Protein AF-A0A7S0BGI6-F1 (afdb_monomer)

Foldseek 3Di:
DDDDLVPDDAQDKDWAFAFGWALAKFFWQDAKFWKDPCVPPVAGGTDIDGGGDIDFGRIGTHDGTTITGHHGGNCRTPVVVVVVVVVVVQPDDAPLLVVLVVCVVVLLVVLLVVLCCQLPVVQVVCVVPVDPDRQDSDDDNHSNVVSVVSVVVSDPVCSNVVLVVVQVVVCVVCVVVVHDDPSGPRSVVVVVVDPDDDDDCAVTVDVNDDDDDDDDDPDPDPDPDDPVVVVVVVVVVVVVVVVVPD

Sequence (246 aa):
EEILVDDVQAGDRLLIKASEILPCDGVLRSESAYVNLSHITGEAIARSVSAGDEVPAGAKPLDTSIVVEVLRTGAESTLSRIVRLVTEARTNRPKLQSFIDLFGKRYSQIVLLVSAAIGLFLPFLHSLFPTAQTIGFFGPGGSLSRSLGVLIASSPCALVLGAPVAYLSALSVCARKGVLVKGGAKTLERTATVDHVVFDKTGTLTTGNLKLKDIQIFSGAEGENSSSELQSWALSTAAALEQHAV

Solvent-accessible surface area (backbone atoms only — not comparable to full-atom values): 14360 Å² total; per-residue (Å²): 134,93,76,59,72,86,74,53,53,64,69,41,74,45,80,42,50,48,67,37,67,37,71,32,16,22,31,31,69,35,73,64,49,43,32,40,37,38,93,78,76,58,44,86,67,60,46,80,44,44,53,70,38,80,44,56,27,64,30,22,30,58,86,50,66,41,39,30,34,28,66,32,36,42,83,72,9,65,51,41,52,50,52,49,55,55,50,66,70,63,73,67,78,38,67,66,61,53,49,49,52,54,48,48,52,55,49,52,53,50,50,51,51,51,26,48,44,40,34,58,46,50,40,52,51,42,71,76,51,82,56,102,67,86,60,38,58,71,60,96,82,6,24,44,52,50,15,51,48,50,51,62,74,63,59,61,62,69,67,68,50,45,58,63,54,51,43,55,52,50,53,52,53,32,51,77,68,74,42,84,78,73,76,55,63,38,43,54,55,52,58,76,69,58,89,76,84,88,76,61,55,69,64,68,77,37,87,68,73,88,68,94,84,79,86,87,80,92,72,92,70,93,61,95,66,58,71,68,58,58,50,52,51,50,49,54,52,49,51,59,49,54,76,65,65,123

Organism: NCBI:txid101924

pLDDT: mean 83.48, std 10.22, range [45.66, 96.5]

Structure (mmCIF, N/CA/C/O backbone):
data_AF-A0A7S0BGI6-F1
#
_entry.id   AF-A0A7S0BGI6-F1
#
loop_
_atom_site.group_PDB
_atom_site.id
_atom_site.type_symbol
_atom_site.label_atom_id
_atom_site.label_alt_id
_atom_site.label_comp_id
_atom_site.label_asym_id
_atom_site.label_entity_id
_atom_site.label_seq_id
_atom_site.pdbx_PDB_ins_code
_atom_site.Cartn_x
_atom_site.Cartn_y
_atom_site.Cartn_z
_atom_site.occupancy
_atom_site.B_iso_or_equiv
_atom_site.auth_seq_id
_atom_site.auth_comp_id
_atom_site.auth_asym_id
_atom_site.auth_atom_id
_atom_site.pdbx_PDB_model_num
ATOM 1 N N . GLU A 1 1 ? -18.431 -29.650 14.006 1.00 87.25 1 GLU A N 1
ATOM 2 C CA . GLU A 1 1 ? -17.245 -30.233 13.355 1.00 87.25 1 GLU A CA 1
ATOM 3 C C . GLU A 1 1 ? -16.308 -29.089 13.007 1.00 87.25 1 GLU A C 1
ATOM 5 O O . GLU A 1 1 ? -16.808 -28.001 12.744 1.00 87.25 1 GLU A O 1
ATOM 10 N N . GLU A 1 2 ? -14.996 -29.286 13.103 1.00 87.62 2 GLU A N 1
ATOM 11 C CA . GLU A 1 2 ? -14.024 -28.289 12.641 1.00 87.62 2 GLU A CA 1
ATOM 12 C C . GLU A 1 2 ? -13.695 -28.597 11.179 1.00 87.62 2 GLU A C 1
ATOM 14 O O . GLU A 1 2 ? -13.292 -29.715 10.865 1.00 87.62 2 GLU A O 1
ATOM 19 N N . ILE A 1 3 ? -13.900 -27.622 10.296 1.00 91.56 3 ILE A N 1
ATOM 20 C CA . ILE A 1 3 ? -13.660 -27.738 8.852 1.00 91.56 3 ILE A CA 1
ATOM 21 C C . ILE A 1 3 ? -12.698 -26.643 8.395 1.00 91.56 3 ILE A C 1
ATOM 23 O O . ILE A 1 3 ? -12.552 -25.612 9.059 1.00 91.56 3 ILE A O 1
ATOM 27 N N . LEU A 1 4 ? -12.031 -26.861 7.263 1.00 90.31 4 LEU A N 1
ATOM 28 C CA . LEU A 1 4 ? -11.201 -25.827 6.655 1.00 90.31 4 LEU A CA 1
ATOM 29 C C . LEU A 1 4 ? -12.088 -24.686 6.148 1.00 90.31 4 LEU A C 1
ATOM 31 O O . LEU A 1 4 ? -13.194 -24.906 5.664 1.00 90.31 4 LEU A O 1
ATOM 35 N N . VAL A 1 5 ? -11.578 -23.456 6.231 1.00 86.19 5 VAL A N 1
ATOM 36 C CA . VAL A 1 5 ? -12.312 -22.250 5.806 1.00 86.19 5 VAL A CA 1
ATOM 37 C C . VAL A 1 5 ? -12.711 -22.310 4.327 1.00 86.19 5 VAL A C 1
ATOM 39 O O . VAL A 1 5 ? -13.761 -21.791 3.960 1.00 86.19 5 VAL A O 1
ATOM 42 N N . ASP A 1 6 ? -11.899 -22.964 3.497 1.00 86.06 6 ASP A N 1
ATOM 43 C CA . ASP A 1 6 ? -12.154 -23.109 2.061 1.00 86.06 6 ASP A CA 1
ATOM 44 C C . ASP A 1 6 ? -13.301 -24.087 1.748 1.00 86.06 6 ASP A C 1
ATOM 46 O O . ASP A 1 6 ? -13.895 -23.998 0.675 1.00 86.06 6 ASP A O 1
ATOM 50 N N . ASP A 1 7 ? -13.649 -24.974 2.687 1.00 89.25 7 ASP A N 1
ATOM 51 C CA . ASP A 1 7 ? -14.730 -25.957 2.535 1.00 89.25 7 ASP A CA 1
ATOM 52 C C . ASP A 1 7 ? -16.090 -25.424 3.025 1.00 89.25 7 ASP A C 1
ATOM 54 O O . ASP A 1 7 ? -17.115 -26.088 2.864 1.00 89.25 7 ASP A O 1
ATOM 58 N N . VAL A 1 8 ? -16.117 -24.222 3.612 1.00 89.88 8 VAL A N 1
ATOM 59 C CA . VAL A 1 8 ? -17.333 -23.573 4.119 1.00 89.88 8 VAL A CA 1
ATOM 60 C C . VAL A 1 8 ? -18.234 -23.146 2.960 1.00 89.88 8 VAL A C 1
ATOM 62 O O . VAL A 1 8 ? -17.802 -22.434 2.049 1.00 89.88 8 VAL A O 1
ATOM 65 N N . GLN A 1 9 ? -19.518 -23.499 3.031 1.00 90.56 9 GLN A N 1
ATOM 66 C CA . GLN A 1 9 ? -20.515 -23.159 2.019 1.00 90.56 9 GLN A CA 1
ATOM 67 C C . GLN A 1 9 ? -21.517 -22.111 2.515 1.00 90.56 9 GLN A C 1
ATOM 69 O O . GLN A 1 9 ? -21.729 -21.904 3.710 1.00 90.56 9 GLN A O 1
ATOM 74 N N . ALA A 1 10 ? -22.152 -21.414 1.570 1.00 90.69 10 ALA A N 1
ATOM 75 C CA . ALA A 1 10 ? -23.250 -20.509 1.891 1.00 90.69 10 ALA A CA 1
ATOM 76 C C . ALA A 1 10 ? -24.433 -21.295 2.481 1.00 90.69 10 ALA A C 1
ATOM 78 O O . ALA A 1 10 ? -24.810 -22.345 1.964 1.00 90.69 10 ALA A O 1
ATOM 79 N N . GLY A 1 11 ? -25.026 -20.769 3.550 1.00 90.44 11 GLY A N 1
ATOM 80 C CA . GLY A 1 11 ? -26.070 -21.433 4.333 1.00 90.44 11 GLY A CA 1
ATOM 81 C C . GLY A 1 11 ? -25.553 -22.237 5.531 1.00 90.44 11 GLY A C 1
ATOM 82 O O . GLY A 1 11 ? -26.352 -22.562 6.414 1.00 90.44 11 GLY A O 1
ATOM 83 N N . ASP A 1 12 ? -24.245 -22.503 5.624 1.00 93.19 12 ASP A N 1
ATOM 84 C CA . ASP A 1 12 ? -23.666 -23.154 6.800 1.00 93.19 12 ASP A CA 1
ATOM 85 C C . ASP A 1 12 ? -23.810 -22.275 8.044 1.00 93.19 12 ASP A C 1
ATOM 87 O O . ASP A 1 12 ? -23.754 -21.044 7.981 1.00 93.19 12 ASP A O 1
ATOM 91 N N . ARG A 1 13 ? -23.975 -22.914 9.205 1.00 93.94 13 ARG A N 1
ATOM 92 C CA . ARG A 1 13 ? -24.029 -22.231 10.501 1.00 93.94 13 ARG A CA 1
ATOM 93 C C . ARG A 1 13 ? -22.726 -22.439 11.246 1.00 93.94 13 ARG A C 1
ATOM 95 O O . ARG A 1 13 ? -22.453 -23.526 11.750 1.00 93.94 13 ARG A O 1
ATOM 102 N N . LEU A 1 14 ? -21.948 -21.373 11.336 1.00 92.88 14 LEU A N 1
ATOM 103 C CA . LEU A 1 14 ? -20.665 -21.362 12.013 1.00 92.88 14 LEU A CA 1
ATOM 104 C C . LEU A 1 14 ? -20.841 -20.891 13.452 1.00 92.88 14 LEU A C 1
ATOM 106 O O . LEU A 1 14 ? -21.439 -19.845 13.704 1.00 92.88 14 LEU A O 1
ATOM 110 N N . LEU A 1 15 ? -20.286 -21.655 14.387 1.00 93.94 15 LEU A N 1
ATOM 111 C CA . LEU A 1 15 ? -20.080 -21.209 15.758 1.00 93.94 15 LEU A CA 1
ATOM 112 C C . LEU A 1 15 ? -18.719 -20.517 15.830 1.00 93.94 15 LEU A C 1
ATOM 114 O O . LEU A 1 15 ? -17.693 -21.172 15.667 1.00 93.94 15 LEU A O 1
ATOM 118 N N . ILE A 1 16 ? -18.717 -19.215 16.094 1.00 93.62 16 ILE A N 1
ATOM 119 C CA . ILE A 1 16 ? -17.500 -18.425 16.292 1.00 93.62 16 ILE A CA 1
ATOM 120 C C . ILE A 1 16 ? -17.355 -18.161 17.780 1.00 93.62 16 ILE A C 1
ATOM 122 O O . ILE A 1 16 ? -18.276 -17.623 18.402 1.00 93.62 16 ILE A O 1
ATOM 126 N N . LYS A 1 17 ? -16.228 -18.552 18.376 1.00 92.56 17 LYS A N 1
ATOM 127 C CA . LYS A 1 17 ? -16.003 -18.322 19.806 1.00 92.56 17 LYS A CA 1
ATOM 128 C C . LYS A 1 17 ? -15.669 -16.853 20.064 1.00 92.56 17 LYS A C 1
ATOM 130 O O . LYS A 1 17 ? -15.292 -16.101 19.164 1.00 92.56 17 LYS A O 1
ATOM 135 N N . ALA A 1 18 ? -15.800 -16.448 21.324 1.00 91.44 18 ALA A N 1
ATOM 136 C CA . ALA A 1 18 ? -15.363 -15.132 21.764 1.00 91.44 18 ALA A CA 1
ATOM 137 C C . ALA A 1 18 ? -13.893 -14.896 21.366 1.00 91.44 18 ALA A C 1
ATOM 139 O O . ALA A 1 18 ? -13.048 -15.781 21.503 1.00 91.44 18 ALA A O 1
ATOM 140 N N . SER A 1 19 ? -13.602 -13.698 20.863 1.00 89.25 19 SER A N 1
ATOM 141 C CA . SER A 1 19 ? -12.307 -13.255 20.331 1.00 89.25 19 SER A CA 1
ATOM 142 C C . SER A 1 19 ? -11.789 -13.960 19.065 1.00 89.25 19 SER A C 1
ATOM 144 O O . SER A 1 19 ? -10.708 -13.606 18.583 1.00 89.25 19 SER A O 1
ATOM 146 N N . GLU A 1 20 ? -12.535 -14.898 18.473 1.00 91.31 20 GLU A N 1
ATOM 147 C CA . GLU A 1 20 ? -12.180 -15.488 17.178 1.00 91.31 20 GLU A CA 1
ATOM 148 C C . GLU A 1 20 ? -12.583 -14.582 16.009 1.00 91.31 20 GLU A C 1
ATOM 150 O O . GLU A 1 20 ? -13.487 -13.754 16.099 1.00 91.31 20 GLU A O 1
ATOM 155 N N . ILE A 1 21 ? -11.874 -14.723 14.889 1.00 90.88 21 ILE A N 1
ATOM 15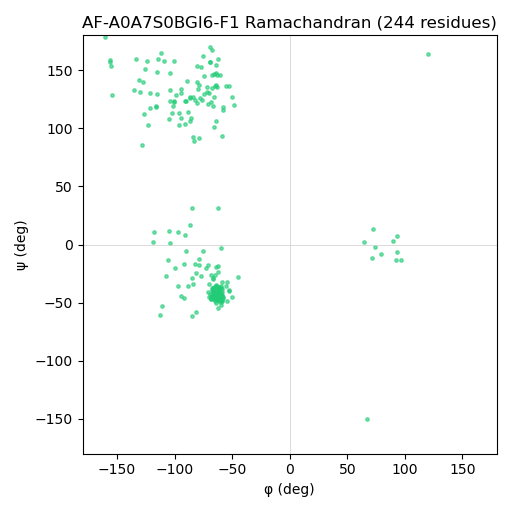6 C CA . ILE A 1 21 ? -12.163 -13.965 13.673 1.00 90.88 21 ILE A CA 1
ATOM 157 C C . ILE A 1 21 ? -13.215 -14.714 12.869 1.00 90.88 21 ILE A C 1
ATOM 159 O O . ILE A 1 21 ? -13.010 -15.872 12.511 1.00 90.88 21 ILE A O 1
ATOM 163 N N . LEU A 1 22 ? -14.295 -14.026 12.513 1.00 91.56 22 LEU A N 1
ATOM 164 C CA . LEU A 1 22 ? -15.276 -14.534 11.566 1.00 91.56 22 LEU A CA 1
ATOM 165 C C . LEU A 1 22 ? -14.637 -14.637 10.159 1.00 91.56 22 LEU A C 1
ATOM 167 O O . LEU A 1 22 ? -14.215 -13.612 9.619 1.00 91.56 22 LEU A O 1
ATOM 171 N N . PRO A 1 23 ? -14.555 -15.826 9.533 1.00 89.38 23 PRO A N 1
ATOM 172 C CA . PRO A 1 23 ? -13.839 -16.000 8.264 1.00 89.38 23 PRO A CA 1
ATOM 173 C C . PRO A 1 23 ? -14.648 -15.605 7.014 1.00 89.38 23 PRO A C 1
ATOM 175 O O . PRO A 1 23 ? -14.074 -15.440 5.940 1.00 89.38 23 PRO A O 1
ATOM 178 N N . CYS A 1 24 ? -15.970 -15.477 7.136 1.00 91.19 24 CYS A N 1
ATOM 179 C CA . CYS A 1 24 ? -16.915 -15.304 6.028 1.00 91.19 24 CYS A CA 1
ATOM 180 C C . CYS A 1 24 ? -17.906 -14.169 6.324 1.00 91.19 24 CYS A C 1
ATOM 182 O O . CYS A 1 24 ? -18.101 -13.816 7.483 1.00 91.19 24 CYS A O 1
ATOM 184 N N . ASP A 1 25 ? -18.551 -13.609 5.300 1.00 91.75 25 ASP A N 1
ATOM 185 C CA . ASP A 1 25 ? -19.662 -12.680 5.540 1.00 91.75 25 ASP A CA 1
ATOM 186 C C . ASP A 1 25 ? -20.911 -13.505 5.877 1.00 91.75 25 ASP A C 1
ATOM 188 O O . ASP A 1 25 ? -21.195 -14.505 5.208 1.00 91.75 25 ASP A O 1
ATOM 192 N N . GLY A 1 26 ? -21.690 -13.089 6.872 1.00 93.38 26 GLY A N 1
ATOM 193 C CA . GLY A 1 26 ? -22.877 -13.838 7.273 1.00 93.38 26 GLY A CA 1
ATOM 194 C C . GLY A 1 26 ? -23.897 -13.040 8.067 1.00 93.38 26 GLY A C 1
ATOM 195 O O . GLY A 1 26 ? -23.700 -11.863 8.349 1.00 93.38 26 GLY A O 1
ATOM 196 N N . VAL A 1 27 ? -25.002 -13.695 8.416 1.00 94.94 27 VAL A N 1
ATOM 197 C CA . VAL A 1 27 ? -26.084 -13.135 9.236 1.00 94.94 27 VAL A CA 1
ATOM 198 C C . VAL A 1 27 ? -26.003 -13.685 10.649 1.00 94.94 27 VAL A C 1
ATOM 200 O O . VAL A 1 27 ? -25.900 -14.899 10.843 1.00 94.94 27 VAL A O 1
ATOM 203 N N . LEU A 1 28 ? -26.105 -12.808 11.646 1.00 94.69 28 LEU A N 1
ATOM 204 C CA . LEU A 1 28 ? -26.166 -13.222 13.042 1.00 94.69 28 LEU A CA 1
ATOM 205 C C . LEU A 1 28 ? -27.459 -14.006 13.316 1.00 94.69 28 LEU A C 1
ATOM 207 O O . LEU A 1 28 ? -28.563 -13.533 13.039 1.00 94.69 28 LEU A O 1
ATOM 211 N N . ARG A 1 29 ? -27.327 -15.208 13.882 1.00 93.56 29 ARG A N 1
ATOM 212 C CA . ARG A 1 29 ? -28.453 -16.031 14.358 1.00 93.56 29 ARG A CA 1
ATOM 213 C C . ARG A 1 29 ? -28.578 -16.063 15.884 1.00 93.56 29 ARG A C 1
ATOM 215 O O . ARG A 1 29 ? -29.619 -16.479 16.380 1.00 93.56 29 ARG A O 1
ATOM 222 N N . SER A 1 30 ? -27.556 -15.615 16.612 1.00 89.75 30 SER A N 1
ATOM 223 C CA . SER A 1 30 ? -27.646 -15.312 18.048 1.00 89.75 30 SER A CA 1
ATOM 224 C C . SER A 1 30 ? -28.506 -14.067 18.304 1.00 89.75 30 SER A C 1
ATOM 226 O O . SER A 1 30 ? -28.629 -13.230 17.415 1.00 89.75 30 SER A O 1
ATOM 228 N N . GLU A 1 31 ? -29.071 -13.923 19.510 1.00 88.12 31 GLU A N 1
ATOM 229 C CA . GLU A 1 31 ? -29.961 -12.797 19.850 1.00 88.12 31 GLU A CA 1
ATOM 230 C C . GLU A 1 31 ? -29.283 -11.429 19.702 1.00 88.12 31 GLU A C 1
ATOM 232 O O . GLU A 1 31 ? -29.795 -10.554 19.002 1.00 88.12 31 GLU A O 1
ATOM 237 N N . SER A 1 32 ? -28.117 -11.256 20.323 1.00 89.44 32 SER A N 1
ATOM 238 C CA . SER A 1 32 ? -27.297 -10.053 20.202 1.00 89.44 32 SER A CA 1
ATOM 239 C C . SER A 1 32 ? -25.831 -10.349 20.511 1.00 89.44 32 SER A C 1
ATOM 241 O O . SER A 1 32 ? -25.500 -11.340 21.170 1.00 89.44 32 SER A O 1
ATOM 243 N N . ALA A 1 33 ? -24.939 -9.508 19.995 1.00 90.44 33 ALA A N 1
ATOM 244 C CA . ALA A 1 33 ? -23.516 -9.562 20.293 1.00 90.44 33 ALA A CA 1
ATOM 245 C C . ALA A 1 33 ? -22.839 -8.207 20.075 1.00 90.44 33 ALA A C 1
ATOM 247 O O . ALA A 1 33 ? -23.307 -7.372 19.299 1.00 90.44 33 ALA A O 1
ATOM 248 N N . TYR A 1 34 ? -21.687 -8.021 20.713 1.00 91.31 34 TYR A N 1
ATOM 249 C CA . TYR A 1 34 ? -20.769 -6.931 20.406 1.00 91.31 34 TYR A CA 1
ATOM 250 C C . TYR A 1 34 ? -19.633 -7.450 19.534 1.00 91.31 34 TYR A C 1
ATOM 252 O O . TYR A 1 34 ? -18.913 -8.379 19.912 1.00 91.31 34 TYR A O 1
ATOM 260 N N . VAL A 1 35 ? -19.473 -6.843 18.358 1.00 91.56 35 VAL A N 1
ATOM 261 C CA . VAL A 1 35 ? -18.424 -7.201 17.403 1.00 91.56 35 VAL A CA 1
ATOM 262 C C . VAL A 1 35 ? -17.440 -6.057 17.219 1.00 91.56 35 VAL A C 1
ATOM 264 O O . VAL A 1 35 ? -17.800 -4.909 16.955 1.00 91.56 35 VAL A O 1
ATOM 267 N N . ASN A 1 36 ? -16.159 -6.374 17.338 1.00 91.00 36 ASN A N 1
ATOM 268 C CA . ASN A 1 36 ? -15.080 -5.451 17.055 1.00 91.00 36 ASN A CA 1
ATOM 269 C C . ASN A 1 36 ? -14.732 -5.494 15.561 1.00 91.00 36 ASN A C 1
ATOM 271 O O . ASN A 1 36 ? -14.452 -6.558 15.003 1.00 91.00 36 ASN A O 1
ATOM 275 N N . LEU A 1 37 ? -14.737 -4.317 14.933 1.00 87.50 37 LEU A N 1
ATOM 276 C CA . LEU A 1 37 ? -14.409 -4.111 13.521 1.00 87.50 37 LEU A CA 1
ATOM 277 C C . LEU A 1 37 ? -13.178 -3.214 13.326 1.00 87.50 37 LEU A C 1
ATOM 279 O O . LEU A 1 37 ? -12.883 -2.828 12.197 1.00 87.50 37 LEU A O 1
ATOM 283 N N . SER A 1 38 ?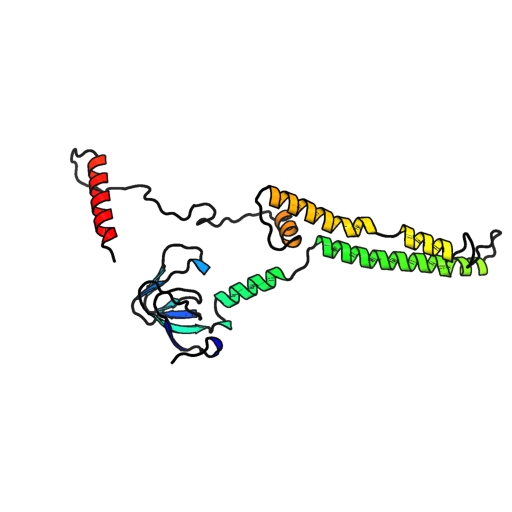 -12.424 -2.912 14.388 1.00 82.88 38 SER A N 1
ATOM 284 C CA . SER A 1 38 ? -11.304 -1.958 14.363 1.00 82.88 38 SER A CA 1
ATOM 285 C C . SER A 1 38 ? -10.253 -2.271 13.294 1.00 82.88 38 SER A C 1
ATOM 287 O O . SER A 1 38 ? -9.687 -1.361 12.696 1.00 82.88 38 SER A O 1
ATOM 289 N N . HIS A 1 39 ? -10.030 -3.551 12.984 1.00 76.44 39 HIS A N 1
ATOM 290 C CA . HIS A 1 39 ? -9.087 -3.979 11.947 1.00 76.44 39 HIS A CA 1
ATOM 291 C C . HIS A 1 39 ? -9.554 -3.686 10.510 1.00 76.44 39 HIS A C 1
ATOM 293 O O . HIS A 1 39 ? -8.731 -3.714 9.596 1.00 76.44 39 HIS A O 1
ATOM 299 N N . ILE A 1 40 ? -10.849 -3.425 10.305 1.00 80.38 40 ILE A N 1
ATOM 300 C CA . ILE A 1 40 ? -11.463 -3.169 8.995 1.00 80.38 40 ILE A CA 1
ATOM 301 C C . ILE A 1 40 ? -11.895 -1.708 8.883 1.00 80.38 40 ILE A C 1
ATOM 303 O O . ILE A 1 40 ? -11.542 -1.039 7.916 1.00 80.38 40 ILE A O 1
ATOM 307 N N . THR A 1 41 ? -12.667 -1.216 9.855 1.00 79.56 41 THR A N 1
ATOM 308 C CA . THR A 1 41 ? -13.264 0.127 9.828 1.00 79.56 41 THR A CA 1
ATOM 309 C C . THR A 1 41 ? -12.394 1.179 10.504 1.00 79.56 41 THR A C 1
ATOM 311 O O . THR A 1 41 ? -12.621 2.365 10.300 1.00 79.56 41 THR A O 1
ATOM 314 N N . GLY A 1 42 ? -11.418 0.774 11.324 1.00 78.31 42 GLY A N 1
ATOM 315 C CA . GLY A 1 42 ? -10.642 1.695 12.160 1.00 78.31 42 GLY A CA 1
ATOM 316 C C . GLY A 1 42 ? -11.409 2.237 13.373 1.00 78.31 42 GLY A C 1
ATOM 317 O O . GLY A 1 42 ? -10.838 2.964 14.184 1.00 78.31 42 GLY A O 1
ATOM 318 N N . GLU A 1 43 ? -12.685 1.881 13.543 1.00 77.31 43 GLU A N 1
ATOM 319 C CA . GLU A 1 43 ? -13.479 2.310 14.693 1.00 77.31 43 GLU A CA 1
ATOM 320 C C . GLU A 1 43 ? -13.127 1.478 15.933 1.00 77.31 43 GLU A C 1
ATOM 322 O O . GLU A 1 43 ? -13.143 0.248 15.906 1.00 77.31 43 GLU A O 1
ATOM 327 N N . ALA A 1 44 ? -12.783 2.160 17.029 1.00 73.38 44 ALA A N 1
ATOM 328 C CA . ALA A 1 44 ? -12.358 1.512 18.271 1.00 73.38 44 ALA A CA 1
ATOM 329 C C . ALA A 1 44 ? -13.528 0.932 19.087 1.00 73.38 44 ALA A C 1
ATOM 331 O O . ALA A 1 44 ? -13.332 -0.014 19.847 1.00 73.38 44 ALA A O 1
ATOM 332 N N . ILE A 1 45 ? -14.728 1.501 18.942 1.00 81.94 45 ILE A N 1
ATOM 333 C CA . ILE A 1 45 ? -15.923 1.073 19.676 1.00 81.94 45 ILE A CA 1
ATOM 334 C C . ILE A 1 45 ? -16.494 -0.178 19.007 1.00 81.94 45 ILE A C 1
ATOM 336 O O . ILE A 1 45 ? -16.634 -0.231 17.785 1.00 81.94 45 ILE A O 1
ATOM 340 N N . ALA A 1 46 ? -16.836 -1.181 19.814 1.00 85.25 46 ALA A N 1
ATOM 341 C CA . ALA A 1 46 ? -17.515 -2.369 19.327 1.00 85.25 46 ALA A CA 1
ATOM 342 C C . ALA A 1 46 ? -18.910 -2.015 18.808 1.00 85.25 46 ALA A C 1
ATOM 344 O O . ALA A 1 46 ? -19.664 -1.276 19.441 1.00 85.25 46 ALA A O 1
ATOM 345 N N . ARG A 1 47 ? -19.271 -2.570 17.658 1.00 88.62 47 ARG A N 1
ATOM 346 C CA . ARG A 1 47 ? -20.606 -2.409 17.099 1.00 88.62 47 ARG A CA 1
ATOM 347 C C . ARG A 1 47 ? -21.530 -3.441 17.741 1.00 88.62 47 ARG A C 1
ATOM 349 O O . ARG A 1 47 ? -21.230 -4.632 17.716 1.00 88.62 47 ARG A O 1
ATOM 356 N N . SER A 1 48 ? -22.655 -2.983 18.283 1.00 90.56 48 SER A N 1
ATOM 357 C CA . SER A 1 48 ? -23.750 -3.872 18.676 1.00 90.56 48 SER A CA 1
ATOM 358 C C . SER A 1 48 ? -24.438 -4.414 17.420 1.00 90.56 48 SER A C 1
ATOM 360 O O . SER A 1 48 ? -24.726 -3.652 16.492 1.00 90.56 48 SER A O 1
ATOM 362 N N . VAL A 1 49 ? -24.646 -5.725 17.371 1.00 90.81 49 VAL A N 1
ATOM 363 C CA . VAL A 1 49 ? -25.360 -6.432 16.303 1.00 90.81 49 VAL A CA 1
ATOM 364 C C . VAL A 1 49 ? -26.447 -7.303 16.915 1.00 90.81 49 VAL A C 1
ATOM 366 O O . VAL A 1 49 ? -26.242 -7.919 17.960 1.00 90.81 49 VAL A O 1
ATOM 369 N N . SER A 1 50 ? -27.606 -7.338 16.268 1.00 92.38 50 SER A N 1
ATOM 370 C CA . SER A 1 50 ? -28.765 -8.130 16.687 1.00 92.38 50 SER A CA 1
ATOM 371 C C . SER A 1 50 ? -29.044 -9.266 15.705 1.00 92.38 50 SER A C 1
ATOM 373 O O . SER A 1 50 ? -28.520 -9.288 14.588 1.00 92.38 50 SER A O 1
ATOM 375 N N . ALA A 1 51 ? -29.860 -10.234 16.120 1.00 92.31 51 ALA A N 1
ATOM 376 C CA . ALA A 1 51 ? -30.302 -11.324 15.256 1.00 92.31 51 ALA A CA 1
ATOM 377 C C . ALA A 1 51 ? -30.856 -10.784 13.925 1.00 92.31 51 ALA A C 1
ATOM 379 O O . ALA A 1 51 ? -31.758 -9.949 13.908 1.00 92.31 51 ALA A O 1
ATOM 380 N N . GLY A 1 52 ? -30.339 -11.289 12.804 1.00 90.69 52 GLY A N 1
ATOM 381 C CA . GLY A 1 52 ? -30.710 -10.834 11.462 1.00 90.69 52 GLY A CA 1
ATOM 382 C C . GLY A 1 52 ? -29.767 -9.797 10.846 1.00 90.69 52 GLY A C 1
ATOM 383 O O . GLY A 1 52 ? -29.826 -9.607 9.632 1.00 90.69 52 GLY A O 1
ATOM 384 N N . ASP A 1 53 ? -28.863 -9.193 11.619 1.00 92.25 53 ASP A N 1
ATOM 385 C CA . ASP A 1 53 ? -27.881 -8.251 11.081 1.00 92.25 53 ASP A CA 1
ATOM 386 C C . ASP A 1 53 ? -26.762 -8.958 10.306 1.00 92.25 53 ASP A C 1
ATOM 388 O O . ASP A 1 53 ? -26.288 -10.035 10.685 1.00 92.25 53 ASP A O 1
ATOM 392 N N . GLU A 1 54 ? -26.283 -8.304 9.243 1.00 92.19 54 GLU A N 1
ATOM 393 C CA . GLU A 1 54 ? -25.080 -8.728 8.527 1.00 92.19 54 GLU A CA 1
ATOM 394 C C . GLU A 1 54 ? -23.812 -8.398 9.328 1.00 92.19 54 GLU A C 1
ATOM 396 O O . GLU A 1 54 ? -23.576 -7.254 9.751 1.00 92.19 54 GLU A O 1
ATOM 401 N N . VAL A 1 55 ? -22.964 -9.414 9.469 1.00 92.06 55 VAL A N 1
ATOM 402 C CA . VAL A 1 55 ? -21.646 -9.356 10.090 1.00 92.06 55 VAL A CA 1
ATOM 403 C C . VAL A 1 55 ? -20.596 -9.669 9.015 1.00 92.06 55 VAL A C 1
ATOM 405 O O . VAL A 1 55 ? -20.624 -10.752 8.424 1.00 92.06 55 VAL A O 1
ATOM 408 N N . PRO A 1 56 ? -19.678 -8.733 8.719 1.00 90.69 56 PRO A N 1
ATOM 409 C CA . PRO A 1 56 ? -18.671 -8.932 7.684 1.00 90.69 56 PRO A CA 1
ATOM 410 C C . PRO A 1 56 ? -17.534 -9.846 8.157 1.00 90.69 56 PRO A C 1
ATOM 412 O O . PRO A 1 56 ? -17.179 -9.865 9.340 1.00 90.69 56 PRO A O 1
ATOM 415 N N . ALA A 1 57 ? -16.895 -10.533 7.211 1.00 89.69 57 ALA A N 1
ATOM 416 C CA . ALA A 1 57 ? -15.672 -11.287 7.444 1.00 89.69 57 ALA A CA 1
ATOM 417 C C . ALA A 1 57 ? -14.586 -10.387 8.048 1.00 89.69 57 ALA A C 1
ATOM 419 O O . ALA A 1 57 ? -14.365 -9.260 7.602 1.00 89.69 57 ALA A O 1
ATOM 420 N N . GLY A 1 58 ? -13.885 -10.905 9.053 1.00 88.06 58 GLY A N 1
ATOM 421 C CA . GLY A 1 58 ? -12.889 -10.189 9.844 1.00 88.06 58 GLY A CA 1
ATOM 422 C C . GLY A 1 58 ? -13.438 -9.555 11.131 1.00 88.06 58 GLY A C 1
ATOM 423 O O . GLY A 1 58 ? -12.645 -9.075 11.943 1.00 88.06 58 GLY A O 1
ATOM 424 N N . ALA A 1 59 ? -14.759 -9.580 11.352 1.00 90.69 59 ALA A N 1
ATOM 425 C CA . ALA A 1 59 ? -15.361 -9.213 12.632 1.00 90.69 59 ALA A CA 1
ATOM 426 C C . ALA A 1 59 ? -14.922 -10.160 13.758 1.00 90.69 59 ALA A C 1
ATOM 428 O O . ALA A 1 59 ? -14.747 -11.360 13.536 1.00 90.69 59 ALA A O 1
ATOM 429 N N . LYS A 1 60 ? -14.777 -9.619 14.972 1.00 92.44 60 LYS A N 1
ATOM 430 C CA . LYS A 1 60 ? -14.444 -10.391 16.178 1.00 92.44 60 LYS A CA 1
ATOM 431 C C . LYS A 1 60 ? -15.523 -10.218 17.246 1.00 92.44 60 LYS A C 1
ATOM 433 O O . LYS A 1 60 ? -15.686 -9.090 17.711 1.00 92.44 60 LYS A O 1
ATOM 438 N N . PRO A 1 61 ? -16.239 -11.273 17.662 1.00 91.81 61 PRO A N 1
ATOM 439 C CA . PRO A 1 61 ? -17.111 -11.208 18.831 1.00 91.81 61 PRO A CA 1
ATOM 440 C C . PRO A 1 61 ? -16.253 -10.955 20.070 1.00 91.81 61 PRO A C 1
ATOM 442 O O . PRO A 1 61 ? -15.182 -11.547 20.190 1.00 91.81 61 PRO A O 1
ATOM 445 N N . LEU A 1 62 ? -16.681 -10.082 20.977 1.00 87.81 62 LEU A N 1
ATOM 446 C CA . LEU A 1 62 ? -15.894 -9.778 22.174 1.00 87.81 62 LEU A CA 1
ATOM 447 C C . LEU A 1 62 ? -16.151 -10.784 23.296 1.00 87.81 62 LEU A C 1
ATOM 449 O O . LEU A 1 62 ? -15.237 -11.511 23.682 1.00 87.81 62 LEU A O 1
ATOM 453 N N . ASP A 1 63 ? -17.397 -10.862 23.756 1.00 82.12 63 ASP A N 1
ATOM 454 C CA . ASP A 1 63 ? -17.700 -11.467 25.059 1.00 82.12 63 ASP A CA 1
ATOM 455 C C . ASP A 1 63 ? -18.376 -12.837 24.952 1.00 82.12 63 ASP A C 1
ATOM 457 O O . ASP A 1 63 ? -18.232 -13.687 25.830 1.00 82.12 63 ASP A O 1
ATOM 461 N N . THR A 1 64 ? -19.102 -13.082 23.858 1.00 86.00 64 THR A N 1
ATOM 462 C CA . THR A 1 64 ? -19.916 -14.286 23.669 1.00 86.00 64 THR A CA 1
ATOM 463 C C . THR A 1 64 ? -19.571 -15.004 22.374 1.00 86.00 64 THR A C 1
ATOM 465 O O . THR A 1 64 ? -19.145 -14.407 21.384 1.00 86.00 64 THR A O 1
ATOM 468 N N . SER A 1 65 ? -19.758 -16.324 22.377 1.00 91.38 65 SER A N 1
ATOM 469 C CA . SER A 1 65 ? -19.755 -17.090 21.137 1.00 91.38 65 SER A CA 1
ATOM 470 C C . SER A 1 65 ? -21.022 -16.791 20.348 1.00 91.38 65 SER A C 1
ATOM 472 O O . SER A 1 65 ? -22.121 -16.820 20.908 1.00 91.38 65 SER A O 1
ATOM 474 N N . ILE A 1 66 ? -20.879 -16.572 19.049 1.00 93.69 66 ILE A N 1
ATOM 475 C CA . ILE A 1 66 ? -21.997 -16.261 18.166 1.00 93.69 66 ILE A CA 1
ATOM 476 C C . ILE A 1 66 ? -22.203 -17.364 17.141 1.00 93.69 66 ILE A C 1
ATOM 478 O O . ILE A 1 66 ? -21.250 -18.004 16.696 1.00 93.69 66 ILE A O 1
ATOM 482 N N . VAL A 1 67 ? -23.457 -17.564 16.746 1.00 94.69 67 VAL A N 1
ATOM 483 C CA . VAL A 1 67 ? -23.802 -18.400 15.600 1.00 94.69 67 VAL A CA 1
ATOM 484 C C . VAL A 1 67 ? -24.082 -17.488 14.418 1.00 94.69 67 VAL A C 1
ATOM 486 O O . VAL A 1 67 ? -24.938 -16.603 14.497 1.00 94.69 67 VAL A O 1
ATOM 489 N N . VAL A 1 68 ? -23.360 -17.707 13.325 1.00 94.25 68 VAL A N 1
ATOM 490 C CA . VAL A 1 68 ? -23.479 -16.931 12.090 1.00 94.25 68 VAL A CA 1
ATOM 491 C C . VAL A 1 68 ? -23.833 -17.867 10.945 1.00 94.25 68 VAL A C 1
ATOM 493 O O . VAL A 1 68 ? -23.201 -18.904 10.767 1.00 94.25 68 VAL A O 1
ATOM 496 N N . GLU A 1 69 ? -24.851 -17.505 10.173 1.00 95.12 69 GLU A N 1
ATOM 497 C CA . GLU A 1 69 ? -25.207 -18.194 8.933 1.00 95.12 69 GLU A CA 1
ATOM 498 C C . GLU A 1 69 ? -24.461 -17.558 7.761 1.00 95.12 69 GLU A C 1
ATOM 500 O O . GLU A 1 69 ? -24.552 -16.349 7.549 1.00 95.12 69 GLU A O 1
ATOM 505 N N . VAL A 1 70 ? -23.700 -18.356 7.017 1.00 93.81 70 VAL A N 1
ATOM 506 C CA . VAL A 1 70 ? -22.820 -17.868 5.952 1.00 93.81 70 VAL A CA 1
ATOM 507 C C . VAL A 1 70 ? -23.647 -17.332 4.783 1.00 93.81 70 VAL A C 1
ATOM 509 O O . VAL A 1 70 ? -24.424 -18.064 4.176 1.00 93.81 70 VAL A O 1
ATOM 512 N N . LEU A 1 71 ? -23.437 -16.063 4.430 1.00 89.94 71 LEU A N 1
ATOM 513 C CA . LEU A 1 71 ? -23.985 -15.444 3.220 1.00 89.94 71 LEU A CA 1
ATOM 514 C C . LEU A 1 71 ? -23.011 -15.553 2.048 1.00 89.94 71 LEU A C 1
ATOM 516 O O . LEU A 1 71 ? -23.420 -15.864 0.933 1.00 89.94 71 LEU A O 1
ATOM 520 N N . ARG A 1 72 ? -21.730 -15.251 2.292 1.00 87.00 72 ARG A N 1
ATOM 521 C CA . ARG A 1 72 ? -20.664 -15.274 1.280 1.00 87.00 72 ARG A CA 1
ATOM 522 C C . ARG A 1 72 ? -19.440 -15.960 1.858 1.00 87.00 72 ARG A C 1
ATOM 524 O O . ARG A 1 72 ? -19.019 -15.637 2.969 1.00 87.00 72 ARG A O 1
ATOM 531 N N . THR A 1 73 ? -18.862 -16.872 1.089 1.00 88.69 73 THR A N 1
ATOM 532 C CA . THR A 1 73 ? -17.667 -17.626 1.483 1.00 88.69 73 THR A CA 1
ATOM 533 C C . THR A 1 73 ? -16.440 -16.714 1.580 1.00 88.69 73 THR A C 1
ATOM 535 O O . THR A 1 73 ? -16.446 -15.576 1.099 1.00 88.69 73 THR A O 1
ATOM 538 N N . GLY A 1 74 ? -15.354 -17.210 2.180 1.00 78.19 74 GLY A N 1
ATOM 539 C CA . GLY A 1 74 ? -14.127 -16.434 2.385 1.00 78.19 74 GLY A CA 1
ATOM 540 C C . GLY A 1 74 ? -13.590 -15.794 1.098 1.00 78.19 74 GLY A C 1
ATOM 541 O O . GLY A 1 74 ? -13.200 -14.625 1.114 1.00 78.19 74 GLY A O 1
ATOM 542 N N . ALA A 1 75 ? -13.657 -16.497 -0.038 1.00 77.44 75 ALA A N 1
ATOM 543 C CA . ALA A 1 75 ? -13.183 -16.011 -1.339 1.00 77.44 75 ALA A CA 1
ATOM 544 C C . ALA A 1 75 ? -13.994 -14.825 -1.901 1.00 77.44 75 ALA A C 1
ATOM 546 O O . ALA A 1 75 ? -13.443 -13.974 -2.602 1.00 77.44 75 ALA A O 1
ATOM 547 N N . GLU A 1 76 ? -15.283 -14.736 -1.568 1.00 79.69 76 GLU A N 1
ATOM 548 C CA . GLU A 1 76 ? -16.193 -13.671 -2.018 1.00 79.69 76 GLU A CA 1
ATOM 549 C C . GLU A 1 76 ? -16.482 -12.624 -0.935 1.00 79.69 76 GLU A C 1
ATOM 551 O O . GLU A 1 76 ? -17.240 -11.677 -1.157 1.00 79.69 76 GLU A O 1
ATOM 556 N N . SER A 1 77 ? -15.863 -12.784 0.233 1.00 82.12 77 SER A N 1
ATOM 557 C CA . SER A 1 77 ? -16.066 -11.917 1.384 1.00 82.12 77 SER A CA 1
ATOM 558 C C . SER A 1 77 ? -15.649 -10.470 1.126 1.00 82.12 77 SER A C 1
ATOM 560 O O . SER A 1 77 ? -14.813 -10.147 0.267 1.00 82.12 77 SER A O 1
ATOM 562 N N . THR A 1 78 ? -16.187 -9.578 1.954 1.00 79.69 78 THR A N 1
ATOM 563 C CA . THR A 1 78 ? -15.823 -8.160 1.968 1.00 79.69 78 THR A CA 1
ATOM 564 C C . THR A 1 78 ? -14.306 -7.963 2.103 1.00 79.69 78 THR A C 1
ATOM 566 O O . THR A 1 78 ? -13.719 -7.145 1.389 1.00 79.69 78 THR A O 1
ATOM 569 N N . LEU A 1 79 ? -13.642 -8.765 2.942 1.00 81.00 79 LEU A N 1
ATOM 570 C CA . LEU A 1 79 ? -12.194 -8.708 3.144 1.00 81.00 79 LEU A CA 1
ATOM 571 C C . LEU A 1 79 ? -11.420 -9.134 1.886 1.00 81.00 79 LEU A C 1
ATOM 573 O O . LEU A 1 79 ? -10.501 -8.427 1.463 1.00 81.00 79 LEU A O 1
ATOM 577 N N . SER A 1 80 ? -11.821 -10.223 1.228 1.00 80.56 80 SER A N 1
ATOM 578 C CA . SER A 1 80 ? -11.205 -10.675 -0.030 1.00 80.56 80 SER A CA 1
ATOM 579 C C . SER A 1 80 ? -11.343 -9.642 -1.147 1.00 80.56 80 SER A C 1
ATOM 581 O O . SER A 1 80 ? -10.399 -9.402 -1.909 1.00 80.56 80 SER A O 1
ATOM 583 N N . ARG A 1 81 ? -12.479 -8.939 -1.204 1.00 77.12 81 ARG A N 1
ATOM 584 C CA . ARG A 1 81 ? -12.680 -7.826 -2.139 1.00 77.12 81 ARG A CA 1
ATOM 585 C C . ARG A 1 81 ? -11.712 -6.675 -1.874 1.00 77.12 81 ARG A C 1
ATOM 587 O O . ARG A 1 81 ? -11.112 -6.164 -2.819 1.00 77.12 81 ARG A O 1
ATOM 594 N N . ILE A 1 82 ? -11.509 -6.302 -0.607 1.00 79.88 82 ILE A N 1
ATOM 595 C CA . ILE A 1 82 ? -10.525 -5.282 -0.211 1.00 79.88 82 ILE A CA 1
ATOM 596 C C . ILE A 1 82 ? -9.115 -5.712 -0.634 1.00 79.88 82 ILE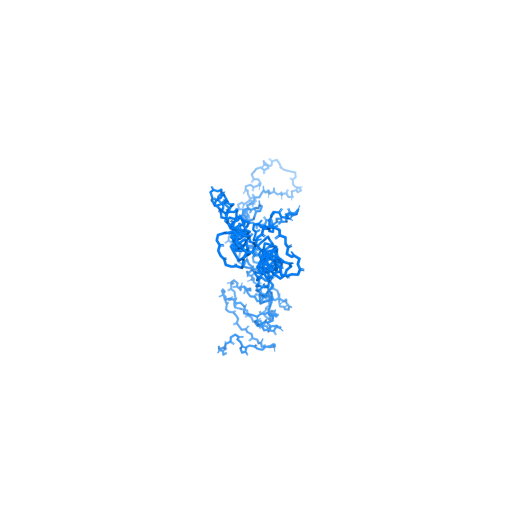 A C 1
ATOM 598 O O . ILE A 1 82 ? -8.402 -4.936 -1.274 1.00 79.88 82 ILE A O 1
ATOM 602 N N . VAL A 1 83 ? -8.720 -6.957 -0.350 1.00 81.06 83 VAL A N 1
ATOM 603 C CA . VAL A 1 83 ? -7.399 -7.492 -0.728 1.00 81.06 83 VAL A CA 1
ATOM 604 C C . VAL A 1 83 ? -7.191 -7.438 -2.240 1.00 81.06 83 VAL A C 1
ATOM 606 O O . VAL A 1 83 ? -6.134 -6.992 -2.700 1.00 81.06 83 VAL A O 1
ATOM 609 N N . ARG A 1 84 ? -8.195 -7.830 -3.030 1.00 76.56 84 ARG A N 1
ATOM 610 C CA . ARG A 1 84 ? -8.129 -7.781 -4.494 1.00 76.56 84 ARG A CA 1
ATOM 611 C C . ARG A 1 84 ? -7.941 -6.355 -5.008 1.00 76.56 84 ARG A C 1
ATOM 613 O O . ARG A 1 84 ? -7.019 -6.115 -5.786 1.00 76.56 84 ARG A O 1
ATOM 620 N N . LEU A 1 85 ? -8.737 -5.405 -4.514 1.00 71.38 85 LEU A N 1
ATOM 621 C CA . LEU A 1 85 ? -8.631 -3.989 -4.882 1.00 71.38 85 LEU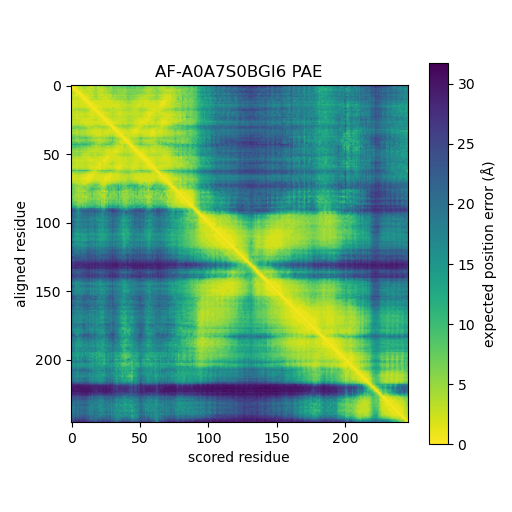 A CA 1
ATOM 622 C C . LEU A 1 85 ? -7.247 -3.409 -4.538 1.00 71.38 85 LEU A C 1
ATOM 624 O O . LEU A 1 85 ? -6.643 -2.696 -5.342 1.00 71.38 85 LEU A O 1
ATOM 628 N N . VAL A 1 86 ? -6.697 -3.755 -3.369 1.00 75.81 86 VAL A N 1
ATOM 629 C CA . VAL A 1 86 ? -5.349 -3.331 -2.951 1.00 75.81 86 VAL A CA 1
ATOM 630 C C . VAL A 1 86 ? -4.264 -3.951 -3.835 1.00 75.81 86 VAL A C 1
ATOM 632 O O . VAL A 1 86 ? -3.285 -3.283 -4.183 1.00 75.81 86 VAL A O 1
ATOM 635 N N . THR A 1 87 ? -4.424 -5.216 -4.217 1.00 70.06 87 THR A N 1
ATOM 636 C CA . THR A 1 87 ? -3.451 -5.944 -5.041 1.00 70.06 87 THR A CA 1
ATOM 637 C C . THR A 1 87 ? -3.426 -5.408 -6.472 1.00 70.06 87 THR A C 1
ATOM 639 O O . THR A 1 87 ? -2.349 -5.102 -6.989 1.00 70.06 87 THR A O 1
ATOM 642 N N . GLU A 1 88 ? -4.596 -5.179 -7.076 1.00 66.19 88 GLU A N 1
ATOM 643 C CA . GLU A 1 88 ? -4.731 -4.540 -8.393 1.00 66.19 88 GLU A CA 1
ATOM 644 C C . GLU A 1 88 ? -4.131 -3.120 -8.401 1.00 66.19 88 GLU A C 1
ATOM 646 O O . GLU A 1 88 ? -3.468 -2.715 -9.357 1.00 66.19 88 GLU A O 1
ATOM 651 N N . ALA A 1 89 ? -4.245 -2.369 -7.301 1.00 57.16 89 ALA A N 1
ATOM 652 C CA . ALA A 1 89 ? -3.638 -1.042 -7.195 1.00 57.16 89 ALA A CA 1
ATOM 653 C C . ALA A 1 89 ? -2.091 -1.066 -7.145 1.00 57.16 89 ALA A C 1
ATOM 655 O O . ALA A 1 89 ? -1.431 -0.090 -7.548 1.00 57.16 89 ALA A O 1
ATOM 656 N N . ARG A 1 90 ? -1.479 -2.159 -6.668 1.00 58.72 90 ARG A N 1
ATOM 657 C CA . ARG A 1 90 ? -0.021 -2.268 -6.479 1.00 58.72 90 ARG A CA 1
ATOM 658 C C . ARG A 1 90 ? 0.759 -2.599 -7.756 1.00 58.72 90 ARG A C 1
ATOM 660 O O . ARG A 1 90 ? 1.908 -2.178 -7.850 1.00 58.72 90 ARG A O 1
ATOM 667 N N . THR A 1 91 ? 0.164 -3.222 -8.770 1.00 57.25 91 THR A N 1
ATOM 668 C CA . THR A 1 91 ? 0.900 -3.852 -9.894 1.00 57.25 91 THR A CA 1
ATOM 669 C C . THR A 1 91 ? 1.423 -2.918 -11.001 1.00 57.25 91 THR A C 1
ATOM 671 O O . THR A 1 91 ? 2.265 -3.333 -11.792 1.00 57.25 91 THR A O 1
ATOM 674 N N . ASN A 1 92 ? 1.016 -1.645 -11.066 1.00 58.50 92 ASN A N 1
ATOM 675 C CA . ASN A 1 92 ? 1.485 -0.745 -12.145 1.00 58.50 92 ASN A CA 1
ATOM 676 C C . ASN A 1 92 ? 2.888 -0.140 -11.917 1.00 58.50 92 ASN A C 1
ATOM 678 O O . ASN A 1 92 ? 3.189 0.302 -10.810 1.00 58.50 92 ASN A O 1
ATOM 682 N N . ARG A 1 93 ? 3.703 -0.051 -12.980 1.00 64.00 93 ARG A N 1
ATOM 683 C CA . ARG A 1 93 ? 5.015 0.637 -13.007 1.00 64.00 93 ARG A CA 1
ATOM 684 C C . ARG A 1 93 ? 4.870 2.175 -12.895 1.00 64.00 93 ARG A C 1
ATOM 686 O O . ARG A 1 93 ? 3.803 2.691 -13.230 1.00 64.00 93 ARG A O 1
ATOM 693 N N . PRO A 1 94 ? 5.907 2.920 -12.447 1.00 70.38 94 PRO A N 1
ATOM 694 C CA . PRO A 1 94 ? 5.912 4.389 -12.465 1.00 70.38 94 PRO A CA 1
ATOM 695 C C . PRO A 1 94 ? 5.774 4.958 -13.890 1.00 70.38 94 PRO A C 1
ATOM 697 O O . PRO A 1 94 ? 6.283 4.377 -14.856 1.00 70.38 94 PRO A O 1
ATOM 700 N N . LYS A 1 95 ? 5.098 6.102 -14.023 1.00 75.06 95 LYS A N 1
ATOM 701 C CA . LYS A 1 95 ? 4.816 6.781 -15.295 1.00 75.06 95 LYS A CA 1
ATOM 702 C C . LYS A 1 95 ? 6.082 7.348 -15.938 1.00 75.06 95 LYS A C 1
ATOM 704 O O . LYS A 1 95 ? 6.263 7.145 -17.135 1.00 75.06 95 LYS A O 1
ATOM 709 N N . LEU A 1 96 ? 6.969 8.007 -15.184 1.00 79.12 96 LEU A N 1
ATOM 710 C CA . LEU A 1 96 ? 8.199 8.596 -15.735 1.00 79.12 96 LEU A CA 1
ATOM 711 C C . LEU A 1 96 ? 9.157 7.512 -16.234 1.00 79.12 96 LEU A C 1
ATOM 713 O O . LEU A 1 96 ? 9.706 7.649 -17.322 1.00 79.12 96 LEU A O 1
ATOM 717 N N . GLN A 1 97 ? 9.299 6.405 -15.497 1.00 78.62 97 GLN A N 1
ATOM 718 C CA . GLN A 1 97 ? 10.093 5.264 -15.963 1.00 78.62 97 GLN A CA 1
ATOM 719 C C . GLN A 1 97 ? 9.530 4.702 -17.275 1.00 78.62 97 GLN A C 1
ATOM 721 O O . GLN A 1 97 ? 10.266 4.511 -18.235 1.00 78.62 97 GLN A O 1
ATOM 726 N N . SER A 1 98 ? 8.208 4.516 -17.347 1.00 81.12 98 SER A N 1
ATOM 727 C CA . SER A 1 98 ? 7.549 4.016 -18.561 1.00 81.12 98 SER A CA 1
ATOM 728 C C . SER A 1 98 ? 7.698 4.982 -19.748 1.00 81.12 98 SER A C 1
ATOM 730 O O . SER A 1 98 ? 7.831 4.547 -20.891 1.00 81.12 98 SER A O 1
ATOM 732 N N . PHE A 1 99 ? 7.705 6.294 -19.490 1.00 83.88 99 PHE A N 1
ATOM 733 C CA . PHE A 1 99 ? 7.967 7.321 -20.499 1.00 83.88 99 PHE A CA 1
ATOM 734 C C . PHE A 1 99 ? 9.410 7.262 -21.018 1.00 83.88 99 PHE A C 1
ATOM 736 O O . PHE A 1 99 ? 9.614 7.283 -22.232 1.00 83.88 99 PHE A O 1
ATOM 743 N N . ILE A 1 100 ? 10.397 7.137 -20.123 1.00 84.88 100 ILE A N 1
ATOM 744 C CA . ILE A 1 100 ? 11.812 6.986 -20.493 1.00 84.88 100 ILE A CA 1
ATOM 745 C C . ILE A 1 100 ? 12.019 5.707 -21.306 1.00 84.88 100 ILE A C 1
ATOM 747 O O . ILE A 1 100 ? 12.705 5.751 -22.323 1.00 84.88 100 ILE A O 1
ATOM 751 N N . ASP A 1 101 ? 11.379 4.599 -20.930 1.00 84.88 101 ASP A N 1
ATOM 752 C CA . ASP A 1 101 ? 11.465 3.334 -21.667 1.00 84.88 101 ASP A CA 1
ATOM 753 C C . ASP A 1 101 ? 10.875 3.468 -23.087 1.00 84.88 101 ASP A C 1
ATOM 755 O O . ASP A 1 101 ? 11.470 3.013 -24.070 1.00 84.88 101 ASP A O 1
ATOM 759 N N . LEU A 1 102 ? 9.720 4.134 -23.229 1.00 84.75 102 LEU A N 1
ATOM 760 C CA . LEU A 1 102 ? 9.079 4.366 -24.528 1.00 84.75 102 LEU A CA 1
ATOM 761 C C . LEU A 1 102 ? 9.918 5.288 -25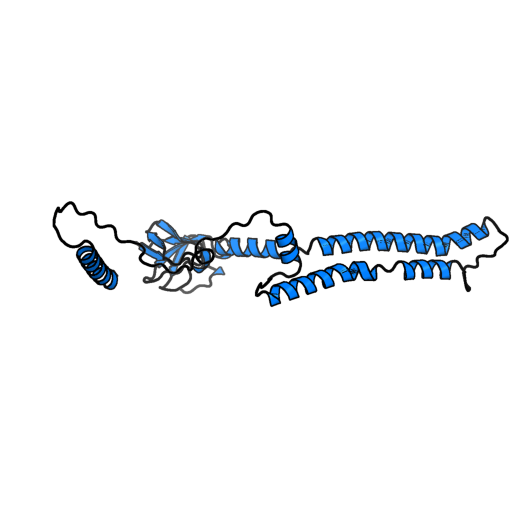.422 1.00 84.75 102 LEU A C 1
ATOM 763 O O . LEU A 1 102 ? 10.101 5.006 -26.612 1.00 84.75 102 LEU A O 1
ATOM 767 N N . PHE A 1 103 ? 10.432 6.380 -24.851 1.00 87.19 103 PHE A N 1
ATOM 768 C CA . PHE A 1 103 ? 11.333 7.292 -25.542 1.00 87.19 103 PHE A CA 1
ATOM 769 C C . PHE A 1 103 ? 12.616 6.568 -25.953 1.00 87.19 103 PHE A C 1
ATOM 771 O O . PHE A 1 103 ? 12.989 6.617 -27.121 1.00 87.19 103 PHE A O 1
ATOM 778 N N . GLY A 1 104 ? 13.236 5.822 -25.037 1.00 87.06 104 GLY A N 1
ATOM 779 C CA . GLY A 1 104 ? 14.454 5.050 -25.267 1.00 87.06 104 GLY A CA 1
ATOM 780 C C . GLY A 1 104 ? 14.292 4.004 -26.368 1.00 87.06 104 GLY A C 1
ATOM 781 O O . GLY A 1 104 ? 15.186 3.844 -27.200 1.00 87.06 104 GLY A O 1
ATOM 782 N N . LYS A 1 105 ? 13.126 3.353 -26.464 1.00 88.06 105 LYS A N 1
ATOM 783 C CA . LYS A 1 105 ? 12.829 2.418 -27.557 1.00 88.06 105 LYS A CA 1
ATOM 784 C C . LYS A 1 105 ? 12.793 3.118 -28.917 1.00 88.06 105 LYS A C 1
ATOM 786 O O . LYS A 1 105 ? 13.461 2.670 -29.842 1.00 88.06 105 LYS A O 1
ATOM 791 N N . ARG A 1 106 ? 12.053 4.224 -29.051 1.00 89.31 106 ARG A N 1
ATOM 792 C CA . ARG A 1 106 ? 11.996 4.972 -30.324 1.00 89.31 106 ARG A CA 1
ATOM 793 C C . ARG A 1 106 ? 13.341 5.607 -30.671 1.00 89.31 106 ARG A C 1
ATOM 795 O O . ARG A 1 106 ? 13.778 5.533 -31.812 1.00 89.31 106 ARG A O 1
ATOM 802 N N . TYR A 1 107 ? 14.007 6.189 -29.681 1.00 90.81 107 TYR A N 1
ATOM 803 C CA . TYR A 1 107 ? 15.317 6.809 -29.825 1.00 90.81 107 TYR A CA 1
ATOM 804 C C . TYR A 1 107 ? 16.370 5.803 -30.298 1.00 90.81 107 TYR A C 1
ATOM 806 O O . TYR A 1 107 ? 17.037 6.050 -31.297 1.00 90.81 107 TYR A O 1
ATOM 814 N N . SER A 1 108 ? 16.466 4.634 -29.655 1.00 90.69 108 SER A N 1
ATOM 815 C CA . SER A 1 108 ? 17.423 3.592 -30.054 1.00 90.69 108 SER A CA 1
ATOM 816 C C . SER A 1 108 ? 17.148 3.053 -31.461 1.00 90.69 108 SER A C 1
ATOM 818 O O . SER A 1 108 ? 18.091 2.853 -32.220 1.00 90.69 108 SER A O 1
ATOM 820 N N . GLN A 1 109 ? 15.878 2.897 -31.854 1.00 92.38 109 GLN A N 1
ATOM 821 C CA . GLN A 1 109 ? 15.505 2.534 -33.226 1.00 92.38 109 GLN A CA 1
ATOM 822 C C . GLN A 1 109 ? 15.956 3.586 -34.249 1.00 92.38 109 GLN A C 1
ATOM 824 O O . GLN A 1 109 ? 16.531 3.227 -35.274 1.00 92.38 109 GLN A O 1
ATOM 829 N N . ILE A 1 110 ? 15.737 4.876 -33.974 1.00 94.12 110 ILE A N 1
ATOM 830 C CA . ILE A 1 110 ? 16.149 5.971 -34.867 1.00 94.12 110 ILE A CA 1
ATOM 831 C C . ILE A 1 110 ? 17.673 6.032 -34.981 1.00 94.12 110 ILE A C 1
ATOM 833 O O . ILE A 1 110 ? 18.195 6.072 -36.091 1.00 94.12 110 ILE A O 1
ATOM 837 N N . VAL A 1 111 ? 18.391 6.000 -33.855 1.00 94.06 111 VAL A N 1
ATOM 838 C CA . VAL A 1 111 ? 19.861 6.026 -33.837 1.00 94.06 111 VAL A CA 1
ATOM 839 C C . VAL A 1 111 ? 20.425 4.838 -34.612 1.00 94.06 111 VAL A C 1
ATOM 841 O O . VAL A 1 111 ? 21.321 5.022 -35.429 1.00 94.06 111 VAL A O 1
ATOM 844 N N . LEU A 1 112 ? 19.866 3.638 -34.426 1.00 93.62 112 LEU A N 1
ATOM 845 C CA . LEU A 1 112 ? 20.297 2.448 -35.156 1.00 93.62 112 LEU A CA 1
ATOM 846 C C . LEU A 1 112 ? 20.082 2.598 -36.668 1.00 93.62 112 LEU A C 1
ATOM 848 O O . LEU A 1 112 ? 20.981 2.274 -37.440 1.00 93.62 112 LEU A O 1
ATOM 852 N N . LEU A 1 113 ? 18.926 3.120 -37.095 1.00 94.44 113 LEU A N 1
ATOM 853 C CA . LEU A 1 113 ? 18.634 3.366 -38.511 1.00 94.44 113 LEU A CA 1
ATOM 854 C C . LEU A 1 113 ? 19.567 4.420 -39.115 1.00 94.44 113 LEU A C 1
ATOM 856 O O . LEU A 1 113 ? 20.087 4.212 -40.208 1.00 94.44 113 LEU A O 1
ATOM 860 N N . VAL A 1 114 ? 19.821 5.521 -38.405 1.00 93.25 114 VAL A N 1
ATOM 861 C CA . VAL A 1 114 ? 20.737 6.581 -38.852 1.00 93.25 114 VAL A CA 1
ATOM 862 C C . VAL A 1 114 ? 22.170 6.059 -38.932 1.00 93.25 114 VAL A C 1
ATOM 864 O O . VAL A 1 114 ? 22.832 6.248 -39.950 1.00 93.25 114 VAL A O 1
ATOM 867 N N . SER A 1 115 ? 22.648 5.346 -37.910 1.00 92.31 115 SER A N 1
ATOM 868 C CA . SER A 1 115 ? 23.969 4.715 -37.930 1.00 92.31 115 SER A CA 1
ATOM 869 C C . SER A 1 115 ? 24.086 3.700 -39.070 1.00 92.31 115 SER A C 1
ATOM 871 O O . SER A 1 115 ? 25.085 3.719 -39.792 1.00 92.31 115 SER A O 1
ATOM 873 N N . ALA A 1 116 ? 23.079 2.854 -39.295 1.00 91.12 116 ALA A N 1
ATOM 874 C CA . ALA A 1 116 ? 23.072 1.904 -40.406 1.00 91.12 116 ALA A CA 1
ATOM 875 C C . ALA A 1 116 ? 23.084 2.614 -41.769 1.00 91.12 116 ALA A C 1
ATOM 877 O O . ALA A 1 116 ? 23.871 2.245 -42.641 1.00 91.12 116 ALA A O 1
ATOM 878 N N . ALA A 1 117 ? 22.288 3.674 -41.937 1.00 90.56 117 ALA A N 1
ATOM 879 C CA . ALA A 1 117 ? 22.290 4.495 -43.143 1.00 90.56 117 ALA A CA 1
ATOM 880 C C . ALA A 1 117 ? 23.663 5.141 -43.377 1.00 90.56 117 ALA A C 1
ATOM 882 O O . ALA A 1 117 ? 24.186 5.096 -44.484 1.00 90.56 117 ALA A O 1
ATOM 883 N N . ILE A 1 118 ? 24.318 5.667 -42.341 1.00 87.75 118 ILE A N 1
ATOM 884 C CA . ILE A 1 118 ? 25.665 6.234 -42.481 1.00 87.75 118 ILE A CA 1
ATOM 885 C C . ILE A 1 118 ? 26.688 5.153 -42.847 1.00 87.75 118 ILE A C 1
ATOM 887 O O . ILE A 1 118 ? 27.552 5.390 -43.684 1.00 87.75 118 ILE A O 1
ATOM 891 N N . GLY A 1 119 ? 26.598 3.964 -42.249 1.00 86.75 119 GLY A N 1
ATOM 892 C CA . GLY A 1 119 ? 27.540 2.872 -42.498 1.00 86.75 119 GLY A CA 1
ATOM 893 C C . GLY A 1 119 ? 27.415 2.270 -43.900 1.00 86.75 119 GLY A C 1
ATOM 894 O O . GLY A 1 119 ? 28.433 2.028 -44.549 1.00 86.75 119 GLY A O 1
ATOM 895 N N . LEU A 1 120 ? 26.179 2.062 -44.366 1.00 85.25 120 LEU A N 1
ATOM 896 C CA . LEU A 1 120 ? 25.858 1.347 -45.607 1.00 85.25 120 LEU A CA 1
ATOM 897 C C . LEU A 1 120 ? 25.620 2.275 -46.804 1.00 85.25 120 LEU A C 1
ATOM 899 O O . LEU A 1 120 ? 25.990 1.937 -47.925 1.00 85.25 120 LEU A O 1
ATOM 903 N N . PHE A 1 121 ? 25.019 3.446 -46.589 1.00 82.19 121 PHE A N 1
ATOM 904 C CA . PHE A 1 121 ? 24.546 4.313 -47.671 1.00 82.19 121 PHE A CA 1
ATOM 905 C C . PHE A 1 121 ? 25.613 5.298 -48.168 1.00 82.19 121 PHE A C 1
ATOM 907 O O . PHE A 1 121 ? 25.703 5.524 -49.369 1.00 82.19 121 PHE A O 1
ATOM 914 N N . LEU A 1 122 ? 26.476 5.838 -47.293 1.00 77.94 122 LEU A N 1
ATOM 915 C CA . LEU A 1 122 ? 27.625 6.668 -47.711 1.00 77.94 122 LEU A CA 1
ATOM 916 C C . LEU A 1 122 ? 28.556 5.985 -48.735 1.00 77.94 122 LEU A C 1
ATOM 918 O O . LEU A 1 122 ? 28.878 6.624 -49.736 1.00 77.94 122 LEU A O 1
ATOM 922 N N . PRO A 1 123 ? 29.006 4.731 -48.529 1.00 74.00 123 PRO A N 1
ATOM 923 C CA . PRO A 1 123 ? 29.893 4.063 -49.480 1.00 74.00 123 PRO A CA 1
ATOM 924 C C . PRO A 1 123 ? 29.161 3.703 -50.780 1.00 74.00 123 PRO A C 1
ATOM 926 O O . PRO A 1 123 ? 29.745 3.811 -51.856 1.00 74.00 123 PRO A O 1
ATOM 929 N N . PHE A 1 124 ? 27.870 3.354 -50.706 1.00 75.50 124 PHE A N 1
ATOM 930 C CA . PHE A 1 124 ? 27.033 3.124 -51.887 1.00 75.50 124 PHE A CA 1
ATOM 931 C C . PHE A 1 124 ? 26.875 4.397 -52.733 1.00 75.50 124 PHE A C 1
ATOM 933 O O . PHE A 1 124 ? 27.090 4.371 -53.942 1.00 75.50 124 PHE A O 1
ATOM 940 N N . LEU A 1 125 ? 26.571 5.536 -52.103 1.00 72.56 125 LEU A N 1
ATOM 941 C CA . LEU A 1 125 ? 26.399 6.814 -52.794 1.00 72.56 125 LEU A CA 1
ATOM 942 C C . LEU A 1 125 ? 27.713 7.314 -53.411 1.00 72.56 125 LEU A C 1
ATOM 944 O O . LEU A 1 125 ? 27.710 7.829 -54.526 1.00 72.56 125 LEU A O 1
ATOM 948 N N . HIS A 1 126 ? 28.837 7.105 -52.720 1.00 69.12 126 HIS A N 1
ATOM 949 C CA . HIS A 1 126 ? 30.167 7.398 -53.253 1.00 69.12 126 HIS A CA 1
ATOM 950 C C . HIS A 1 126 ? 30.509 6.517 -54.468 1.00 69.12 126 HIS A C 1
ATOM 952 O O . HIS A 1 126 ? 31.127 6.995 -55.415 1.00 69.12 126 HIS A O 1
ATOM 958 N N . SER A 1 127 ? 30.070 5.252 -54.484 1.00 67.88 127 SER A N 1
ATOM 959 C CA . SER A 1 127 ? 30.223 4.370 -55.649 1.00 67.88 127 SER A CA 1
ATOM 960 C C . SER A 1 127 ? 29.391 4.816 -56.858 1.00 67.88 127 SER A C 1
ATOM 962 O O . SER A 1 127 ? 29.779 4.519 -57.985 1.00 67.88 127 SER A O 1
ATOM 964 N N . LEU A 1 128 ? 28.255 5.493 -56.646 1.00 69.81 128 LEU A N 1
ATOM 965 C CA . LEU A 1 128 ? 27.412 6.039 -57.719 1.00 69.81 128 LEU A CA 1
ATOM 966 C C . LEU A 1 128 ? 27.892 7.417 -58.208 1.00 69.81 128 LEU A C 1
ATOM 968 O O . LEU A 1 128 ? 27.765 7.721 -59.391 1.00 69.81 128 LEU A O 1
ATOM 972 N N . PHE A 1 129 ? 28.442 8.243 -57.315 1.00 69.12 129 PHE A N 1
ATOM 973 C CA . PHE A 1 129 ? 28.940 9.588 -57.609 1.00 69.12 129 PHE A CA 1
ATOM 974 C C . PHE A 1 129 ? 30.378 9.748 -57.092 1.00 69.12 129 PHE A C 1
ATOM 976 O O . PHE A 1 129 ? 30.580 10.240 -55.973 1.00 69.12 129 PHE A O 1
ATOM 983 N N . PRO A 1 130 ? 31.390 9.351 -57.887 1.00 65.12 130 PRO A N 1
ATOM 984 C CA . PRO A 1 130 ? 32.784 9.492 -57.496 1.00 65.12 130 PRO A CA 1
ATOM 985 C C . PRO A 1 130 ? 33.133 10.978 -57.345 1.00 65.12 130 PRO A C 1
ATOM 987 O O . PRO A 1 130 ? 33.238 11.731 -58.309 1.00 65.12 130 PRO A O 1
ATOM 990 N N . THR A 1 131 ? 33.278 11.409 -56.096 1.00 62.34 131 THR A N 1
ATOM 991 C CA . THR A 1 131 ? 33.748 12.741 -55.696 1.00 62.34 131 THR A CA 1
ATOM 992 C C . THR A 1 131 ? 35.225 12.656 -55.303 1.00 62.34 131 THR A C 1
ATOM 994 O O . THR A 1 131 ? 35.707 11.585 -54.947 1.00 62.34 131 THR A O 1
ATOM 997 N N . ALA A 1 132 ? 35.960 13.775 -55.337 1.00 52.91 132 ALA A N 1
ATOM 998 C CA . ALA A 1 132 ? 37.425 13.834 -55.177 1.00 52.91 132 ALA A CA 1
ATOM 999 C C . ALA A 1 132 ? 37.996 13.298 -53.839 1.00 52.91 132 ALA A C 1
ATOM 1001 O O . ALA A 1 132 ? 39.211 13.269 -53.660 1.00 52.91 132 ALA A O 1
ATOM 1002 N N . GLN A 1 133 ? 37.149 12.881 -52.895 1.00 60.31 133 GLN A N 1
ATOM 1003 C CA . GLN A 1 133 ? 37.547 12.403 -51.575 1.00 60.31 133 GLN A CA 1
ATOM 1004 C C . GLN A 1 133 ? 37.000 10.990 -51.348 1.00 60.31 133 GLN A C 1
ATOM 1006 O O . GLN A 1 133 ? 35.813 10.815 -51.081 1.00 60.31 133 GLN A O 1
ATOM 1011 N N . THR A 1 134 ? 37.859 9.977 -51.467 1.00 59.31 134 THR A N 1
ATOM 1012 C CA . THR A 1 134 ? 37.492 8.558 -51.357 1.00 59.31 134 THR A CA 1
ATOM 1013 C C . THR A 1 134 ? 37.034 8.232 -49.935 1.00 59.31 134 THR A C 1
ATOM 1015 O O . THR A 1 134 ? 37.852 8.074 -49.028 1.00 59.31 134 THR A O 1
ATOM 1018 N N . ILE A 1 135 ? 35.721 8.135 -49.706 1.00 65.06 135 ILE A N 1
ATOM 1019 C CA . ILE A 1 135 ? 35.191 7.660 -48.421 1.00 65.06 135 ILE A CA 1
ATOM 1020 C C . ILE A 1 135 ? 35.188 6.132 -48.473 1.00 65.06 135 ILE A C 1
ATOM 1022 O O . ILE A 1 135 ? 34.240 5.513 -48.951 1.00 65.06 135 ILE A O 1
ATOM 1026 N N . GLY A 1 136 ? 36.274 5.521 -48.002 1.00 69.62 136 GLY A N 1
ATOM 1027 C CA . GLY A 1 136 ? 36.360 4.068 -47.862 1.00 69.62 136 GLY A CA 1
ATOM 1028 C C . GLY A 1 136 ? 35.357 3.517 -46.840 1.00 69.62 136 GLY A C 1
ATOM 1029 O O . GLY A 1 136 ? 34.952 4.210 -45.902 1.00 69.62 136 GLY A O 1
ATOM 1030 N N . PHE A 1 137 ? 34.968 2.249 -47.000 1.00 73.56 137 PHE A N 1
ATOM 1031 C CA . PHE A 1 137 ? 34.161 1.538 -46.000 1.00 73.56 137 PHE A CA 1
ATOM 1032 C C . PHE A 1 137 ? 34.971 1.285 -44.714 1.00 73.56 137 PHE A C 1
ATOM 1034 O O . PHE A 1 137 ? 34.513 1.584 -43.611 1.00 73.56 137 PHE A O 1
ATOM 1041 N N . PHE A 1 138 ? 36.207 0.796 -44.875 1.00 71.25 138 PHE A N 1
ATOM 1042 C CA . PHE A 1 138 ? 37.183 0.563 -43.807 1.00 71.25 138 PHE A CA 1
ATOM 1043 C C . PHE A 1 138 ? 38.275 1.647 -43.803 1.00 71.25 138 PHE A C 1
ATOM 1045 O O . PHE A 1 138 ? 38.664 2.138 -44.860 1.00 71.25 138 PHE A O 1
ATOM 1052 N N . GLY A 1 139 ? 38.794 1.985 -42.617 1.00 71.56 139 GLY A N 1
ATOM 1053 C CA . GLY A 1 139 ? 39.913 2.920 -42.419 1.00 71.56 139 GLY A CA 1
ATOM 1054 C C . GLY A 1 139 ? 39.563 4.146 -41.555 1.00 71.56 139 GLY A C 1
ATOM 1055 O O . GLY A 1 139 ? 38.382 4.423 -41.339 1.00 71.56 139 GLY A O 1
ATOM 1056 N N . PRO A 1 140 ? 40.563 4.892 -41.040 1.00 66.94 140 PRO A N 1
ATOM 1057 C CA . PRO A 1 140 ? 40.334 6.100 -40.245 1.00 66.94 140 PRO A CA 1
ATOM 1058 C C . PRO A 1 140 ? 39.526 7.134 -41.043 1.00 66.94 140 PRO A C 1
ATOM 1060 O O . PRO A 1 140 ? 39.975 7.625 -42.074 1.00 66.94 140 PRO A O 1
ATOM 1063 N N . GLY A 1 141 ? 38.312 7.444 -40.582 1.00 70.94 141 GLY A N 1
ATOM 1064 C CA . GLY A 1 141 ? 37.400 8.373 -41.263 1.00 70.94 141 GLY A CA 1
ATOM 1065 C C . GLY A 1 141 ? 36.454 7.739 -42.292 1.00 70.94 141 GLY A C 1
ATOM 1066 O O . GLY A 1 141 ? 35.678 8.480 -42.905 1.00 70.94 141 GLY A O 1
ATOM 1067 N N . GLY A 1 142 ? 36.473 6.409 -42.445 1.00 82.00 142 GLY A N 1
ATOM 1068 C CA . GLY A 1 142 ? 35.544 5.652 -43.288 1.00 82.00 142 GLY A CA 1
ATOM 1069 C C . GLY A 1 142 ? 34.104 5.619 -42.760 1.00 82.00 142 GLY A C 1
ATOM 1070 O O . GLY A 1 142 ? 33.822 6.031 -41.629 1.00 82.00 142 GLY A O 1
ATOM 1071 N N . SER A 1 143 ? 33.169 5.129 -43.579 1.00 84.06 143 SER A N 1
ATOM 1072 C CA . SER A 1 143 ? 31.731 5.126 -43.251 1.00 84.06 143 SER A CA 1
ATOM 1073 C C . SER A 1 143 ? 31.404 4.314 -41.993 1.00 84.06 143 SER A C 1
ATOM 1075 O O . SER A 1 143 ? 30.589 4.749 -41.176 1.00 84.06 143 SER A O 1
ATOM 1077 N N . LEU A 1 144 ? 32.091 3.186 -41.781 1.00 86.31 144 LEU A N 1
ATOM 1078 C CA . LEU A 1 144 ? 31.925 2.349 -40.592 1.00 86.31 144 LEU A CA 1
ATOM 1079 C C . LEU A 1 144 ? 32.385 3.070 -39.317 1.00 86.31 144 LEU A C 1
ATOM 1081 O O . LEU A 1 144 ? 31.678 3.069 -38.311 1.00 86.31 144 LEU A O 1
ATOM 1085 N N . SER A 1 145 ? 33.536 3.746 -39.368 1.00 86.94 145 SER A N 1
ATOM 1086 C CA . SER A 1 145 ? 34.065 4.527 -38.243 1.00 86.94 145 SER A CA 1
ATOM 1087 C C . SER A 1 145 ? 33.133 5.681 -37.870 1.00 86.94 145 SER A C 1
ATOM 1089 O O . SER A 1 145 ? 32.904 5.935 -36.690 1.00 86.94 145 SER A O 1
ATOM 1091 N N . ARG A 1 146 ? 32.549 6.352 -38.873 1.00 87.38 146 ARG A N 1
ATOM 1092 C CA . ARG A 1 146 ? 31.563 7.427 -38.670 1.00 87.38 146 ARG A CA 1
ATOM 1093 C C . ARG A 1 146 ? 30.260 6.899 -38.069 1.00 87.38 146 ARG A C 1
ATOM 1095 O O . ARG A 1 146 ? 29.753 7.489 -37.121 1.00 87.38 146 ARG A O 1
ATOM 1102 N N . SER A 1 147 ? 29.748 5.780 -38.582 1.00 90.69 147 SER A N 1
ATOM 1103 C CA . SER A 1 147 ? 28.549 5.107 -38.067 1.00 90.69 147 SER A CA 1
ATOM 1104 C C . SER A 1 147 ? 28.694 4.721 -36.593 1.00 90.69 147 SER A C 1
ATOM 1106 O O . SER A 1 147 ? 27.813 5.021 -35.781 1.00 90.69 147 SER A O 1
ATOM 1108 N N . LEU A 1 148 ? 29.838 4.128 -36.235 1.00 90.25 148 LEU A N 1
ATOM 1109 C CA . LEU A 1 148 ? 30.153 3.752 -34.861 1.00 90.25 148 LEU A CA 1
ATOM 1110 C C . LEU A 1 148 ? 30.332 4.985 -33.965 1.00 90.25 148 LEU A C 1
ATOM 1112 O O . LEU A 1 148 ? 29.846 4.993 -32.838 1.00 90.25 148 LEU A O 1
ATOM 1116 N N . GLY A 1 149 ? 30.954 6.049 -34.482 1.00 90.69 149 GLY A N 1
ATOM 1117 C CA . GLY A 1 149 ? 31.057 7.334 -33.790 1.00 90.69 149 GLY A CA 1
ATOM 1118 C C . GLY A 1 149 ? 29.688 7.925 -33.446 1.00 90.69 149 GLY A C 1
ATOM 1119 O O . GLY A 1 149 ? 29.470 8.327 -32.307 1.00 90.69 149 GLY A O 1
ATOM 1120 N N . VAL A 1 150 ? 28.738 7.901 -34.388 1.00 90.94 150 VAL A N 1
ATOM 1121 C CA . VAL A 1 150 ? 27.349 8.327 -34.143 1.00 90.94 150 VAL A CA 1
ATOM 1122 C C . VAL A 1 150 ? 26.670 7.436 -33.107 1.00 90.94 150 VAL A C 1
ATOM 1124 O O . VAL A 1 150 ? 26.014 7.956 -32.209 1.00 90.94 150 VAL A O 1
ATOM 1127 N N . LEU A 1 151 ? 26.859 6.116 -33.179 1.00 91.19 151 LEU A N 1
ATOM 1128 C CA . LEU A 1 151 ? 26.257 5.171 -32.237 1.00 91.19 151 LEU A CA 1
ATOM 1129 C C . LEU A 1 151 ? 26.752 5.407 -30.799 1.00 91.19 151 LEU A C 1
ATOM 1131 O O . LEU A 1 151 ? 25.950 5.448 -29.870 1.00 91.19 151 LEU A O 1
ATOM 1135 N N . ILE A 1 152 ? 28.063 5.614 -30.627 1.00 91.31 152 ILE A N 1
ATOM 1136 C CA . ILE A 1 152 ? 28.696 5.887 -29.327 1.00 91.31 152 ILE A CA 1
ATOM 1137 C C . ILE A 1 152 ? 28.272 7.259 -28.792 1.00 91.31 152 ILE A C 1
ATOM 1139 O O . ILE A 1 152 ? 27.880 7.375 -27.631 1.00 91.31 152 ILE A O 1
ATOM 1143 N N . ALA A 1 153 ? 28.320 8.295 -29.633 1.00 91.00 153 ALA A N 1
ATOM 1144 C CA . ALA A 1 153 ? 27.948 9.654 -29.243 1.00 91.00 153 ALA A CA 1
ATOM 1145 C C . ALA A 1 153 ? 26.456 9.783 -28.887 1.00 91.00 153 ALA A C 1
ATOM 1147 O O . ALA A 1 153 ? 26.086 10.640 -28.089 1.00 91.00 153 ALA A O 1
ATOM 1148 N N . SER A 1 154 ? 25.606 8.916 -29.442 1.00 91.88 154 SER A N 1
ATOM 1149 C CA . SER A 1 154 ? 24.158 8.895 -29.202 1.00 91.88 154 SER A CA 1
ATOM 1150 C C . SER A 1 154 ? 23.754 8.069 -27.975 1.00 91.88 154 SER A C 1
ATOM 1152 O O . SER A 1 154 ? 22.601 7.671 -27.855 1.00 91.88 154 SER A O 1
ATOM 1154 N N . SER A 1 155 ? 24.666 7.742 -27.060 1.00 88.75 155 SER A N 1
ATOM 1155 C CA . SER A 1 155 ? 24.296 6.962 -25.877 1.00 88.75 155 SER A CA 1
ATOM 1156 C C . SER A 1 155 ? 23.455 7.795 -24.889 1.00 88.75 155 SER A C 1
ATOM 1158 O O . SER A 1 155 ? 23.947 8.797 -24.363 1.00 88.75 155 SER A O 1
ATOM 1160 N N . PRO A 1 156 ? 22.210 7.398 -24.548 1.00 86.94 156 PRO A N 1
ATOM 1161 C CA . PRO A 1 156 ? 21.324 8.192 -23.695 1.00 86.94 156 PRO A CA 1
ATOM 1162 C C . PRO A 1 156 ? 21.570 7.968 -22.187 1.00 86.94 156 PRO A C 1
ATOM 1164 O O . PRO A 1 156 ? 20.636 8.062 -21.390 1.00 86.94 156 PRO A O 1
ATOM 1167 N N . CYS A 1 157 ? 22.807 7.669 -21.764 1.00 85.38 157 CYS A N 1
ATOM 1168 C CA . CYS A 1 157 ? 23.141 7.260 -20.387 1.00 85.38 157 CYS A CA 1
ATOM 1169 C C . CYS A 1 157 ? 22.569 8.194 -19.308 1.00 85.38 157 CYS A C 1
ATOM 1171 O O . CYS A 1 157 ? 21.998 7.731 -18.322 1.00 85.38 157 CYS A O 1
ATOM 1173 N N . ALA A 1 158 ? 22.691 9.510 -19.505 1.00 85.88 158 ALA A N 1
ATOM 1174 C CA . ALA A 1 158 ? 22.210 10.505 -18.547 1.00 85.88 158 ALA A CA 1
ATOM 1175 C C . ALA A 1 158 ? 20.678 10.496 -18.404 1.00 85.88 158 ALA A C 1
ATOM 1177 O O . ALA A 1 158 ? 20.159 10.647 -17.300 1.00 85.88 158 ALA A O 1
ATOM 1178 N N . LEU A 1 159 ? 19.954 10.271 -19.505 1.00 84.12 159 LEU A N 1
ATOM 1179 C CA . LEU A 1 159 ? 18.493 10.215 -19.504 1.00 84.12 159 LEU A CA 1
ATOM 1180 C C . LEU A 1 159 ? 17.987 8.999 -18.718 1.00 84.12 159 LEU A C 1
ATOM 1182 O O . LEU A 1 159 ? 17.069 9.124 -17.912 1.00 84.12 159 LEU A O 1
ATOM 1186 N N . VAL A 1 160 ? 18.614 7.836 -18.924 1.00 84.25 160 VAL A N 1
ATOM 1187 C CA . VAL A 1 160 ? 18.234 6.580 -18.257 1.00 84.25 160 VAL A CA 1
ATOM 1188 C C . VAL A 1 160 ? 18.513 6.641 -16.753 1.00 84.25 160 VAL A C 1
ATOM 1190 O O . VAL A 1 160 ? 17.705 6.172 -15.954 1.00 84.25 160 VAL A O 1
ATOM 1193 N N . LEU A 1 161 ? 19.630 7.253 -16.352 1.00 86.06 161 LEU A N 1
ATOM 1194 C CA . LEU A 1 161 ? 20.006 7.377 -14.942 1.00 86.06 161 LEU A CA 1
ATOM 1195 C C . LEU A 1 161 ? 19.258 8.493 -14.198 1.00 86.06 161 LEU A C 1
ATOM 1197 O O . LEU A 1 161 ? 19.201 8.465 -12.969 1.00 86.06 161 LEU A O 1
ATOM 1201 N N . GLY A 1 162 ? 18.65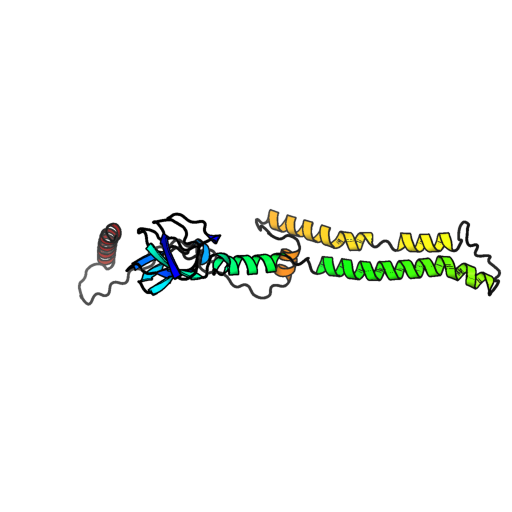1 9.448 -14.907 1.00 87.38 162 GLY A N 1
ATOM 1202 C CA . GLY A 1 162 ? 17.978 10.591 -14.287 1.00 87.38 162 GLY A CA 1
ATOM 1203 C C . GLY A 1 162 ? 16.849 10.192 -13.330 1.00 87.38 162 GLY A C 1
ATOM 1204 O O . GLY A 1 162 ? 16.811 10.656 -12.190 1.00 87.38 162 GLY A O 1
ATOM 1205 N N . ALA A 1 163 ? 15.959 9.291 -13.756 1.00 85.81 163 ALA A N 1
ATOM 1206 C CA . ALA A 1 163 ? 14.819 8.852 -12.947 1.00 85.81 163 ALA A CA 1
ATOM 1207 C C . ALA A 1 163 ? 15.213 8.138 -11.635 1.00 85.81 163 ALA A C 1
ATOM 1209 O O . ALA A 1 163 ? 14.780 8.596 -10.573 1.00 85.81 163 ALA A O 1
ATOM 1210 N N . PRO A 1 164 ? 16.038 7.067 -11.630 1.00 85.31 164 PRO A N 1
ATOM 1211 C CA . PRO A 1 164 ? 16.400 6.385 -10.386 1.00 85.31 164 PRO A CA 1
ATOM 1212 C C . PRO A 1 164 ? 17.153 7.298 -9.411 1.00 85.31 164 PRO A C 1
ATOM 1214 O O . PRO A 1 164 ? 16.887 7.245 -8.210 1.00 85.31 164 PRO A O 1
ATOM 1217 N N . VAL A 1 165 ? 18.027 8.184 -9.904 1.00 90.25 165 VAL A N 1
ATOM 1218 C CA . VAL A 1 165 ? 18.740 9.154 -9.056 1.00 90.25 165 VAL A CA 1
ATOM 1219 C C . VAL A 1 165 ? 17.769 10.142 -8.407 1.00 90.25 165 VAL A C 1
ATOM 1221 O O . VAL A 1 165 ? 17.862 10.391 -7.201 1.00 90.25 165 VAL A O 1
ATOM 1224 N N . ALA A 1 166 ? 16.804 10.666 -9.168 1.00 89.31 166 ALA A N 1
ATOM 1225 C CA . ALA A 1 166 ? 15.789 11.574 -8.644 1.00 89.31 166 ALA A CA 1
ATOM 1226 C C . ALA A 1 166 ? 14.928 10.901 -7.561 1.00 89.31 166 ALA A C 1
ATOM 1228 O O . ALA A 1 166 ? 14.744 11.463 -6.478 1.00 89.31 166 ALA A O 1
ATOM 1229 N N . TYR A 1 167 ? 14.457 9.672 -7.800 1.00 88.44 167 TYR A N 1
ATOM 1230 C CA . TYR A 1 167 ? 13.639 8.950 -6.823 1.00 88.44 167 TYR A CA 1
ATOM 1231 C C . TYR A 1 167 ? 14.406 8.594 -5.553 1.00 88.44 167 TYR A C 1
ATOM 1233 O O . TYR A 1 167 ? 13.884 8.795 -4.459 1.00 88.44 167 TYR A O 1
ATOM 1241 N N . LEU A 1 168 ? 15.638 8.089 -5.667 1.00 88.19 168 LEU A N 1
ATOM 1242 C CA . LEU A 1 168 ? 16.457 7.755 -4.499 1.00 88.19 168 LEU A CA 1
ATOM 1243 C C . LEU A 1 168 ? 16.758 8.997 -3.657 1.00 88.19 168 LEU A C 1
ATOM 1245 O O . LEU A 1 168 ? 16.690 8.944 -2.427 1.00 88.19 168 LEU A O 1
ATOM 1249 N N . SER A 1 169 ? 17.021 10.129 -4.311 1.00 91.25 169 SER A N 1
ATOM 1250 C CA . SER A 1 169 ? 17.232 11.409 -3.632 1.00 91.25 169 SER A CA 1
ATOM 1251 C C . SER A 1 169 ? 15.981 11.851 -2.873 1.00 91.25 169 SER A C 1
ATOM 1253 O O . SER A 1 169 ? 16.064 12.202 -1.695 1.00 91.25 169 SER A O 1
ATOM 1255 N N . ALA A 1 170 ? 14.810 11.774 -3.506 1.00 90.75 170 ALA A N 1
ATOM 1256 C CA . ALA A 1 170 ? 13.548 12.140 -2.874 1.00 90.75 170 ALA A CA 1
ATOM 1257 C C . ALA A 1 170 ? 13.178 11.206 -1.709 1.00 90.75 170 ALA A C 1
ATOM 1259 O O . ALA A 1 170 ? 12.836 11.686 -0.630 1.00 90.75 170 ALA A O 1
ATOM 1260 N N . LEU A 1 171 ? 13.333 9.888 -1.877 1.00 88.12 171 LEU A N 1
ATOM 1261 C CA . LEU A 1 171 ? 13.130 8.907 -0.804 1.00 88.12 171 LEU A CA 1
ATOM 1262 C C . LEU A 1 171 ? 14.057 9.174 0.387 1.00 88.12 171 LEU A C 1
ATOM 1264 O O . LEU A 1 171 ? 13.613 9.130 1.534 1.00 88.12 171 LEU A O 1
ATOM 1268 N N . SER A 1 172 ? 15.318 9.522 0.121 1.00 87.75 172 SER A N 1
ATOM 1269 C CA . SER A 1 172 ? 16.283 9.888 1.163 1.00 87.75 172 SER A CA 1
ATOM 1270 C C . SER A 1 172 ? 15.846 11.136 1.938 1.00 87.75 172 SER A C 1
ATOM 1272 O O . SER A 1 172 ? 15.984 11.187 3.159 1.00 87.75 172 SER A O 1
ATOM 1274 N N . VAL A 1 173 ? 15.294 12.145 1.254 1.00 92.88 173 VAL A N 1
ATOM 1275 C CA . VAL A 1 173 ? 14.744 13.348 1.904 1.00 92.88 173 VAL A CA 1
ATOM 1276 C C . VAL A 1 173 ? 13.510 13.010 2.744 1.00 92.88 173 VAL A C 1
ATOM 1278 O O . VAL A 1 173 ? 13.426 13.469 3.882 1.00 92.88 173 VAL A O 1
ATOM 1281 N N . CYS A 1 174 ? 12.581 12.200 2.229 1.00 88.94 174 CYS A N 1
ATOM 1282 C CA . CYS A 1 174 ? 11.394 11.760 2.967 1.00 88.94 174 CYS A CA 1
ATOM 1283 C C . CYS A 1 174 ? 11.774 11.014 4.251 1.00 88.94 174 CYS A C 1
ATOM 1285 O O . CYS A 1 174 ? 11.296 11.373 5.326 1.00 88.94 174 CYS A O 1
ATOM 1287 N N . ALA A 1 175 ? 12.697 10.052 4.161 1.00 84.56 175 ALA A N 1
ATOM 1288 C CA . ALA A 1 175 ? 13.163 9.281 5.309 1.00 84.56 175 ALA A CA 1
ATOM 1289 C C . ALA A 1 175 ? 13.797 10.175 6.388 1.00 84.56 175 ALA A C 1
ATOM 1291 O O . ALA A 1 175 ? 13.459 10.052 7.563 1.00 84.56 175 ALA A O 1
ATOM 1292 N N . ARG A 1 176 ? 14.639 11.144 5.994 1.00 90.56 176 ARG A N 1
ATOM 1293 C CA . ARG A 1 176 ? 15.221 12.132 6.926 1.00 90.56 176 ARG A CA 1
ATOM 1294 C C . ARG A 1 176 ? 14.178 13.014 7.615 1.00 90.56 176 ARG A C 1
ATOM 1296 O O . ARG A 1 176 ? 14.458 13.551 8.679 1.00 90.56 176 ARG A O 1
ATOM 1303 N N . LYS A 1 177 ? 12.993 13.172 7.022 1.00 94.00 177 LYS A N 1
ATOM 1304 C CA . LYS A 1 177 ? 11.865 13.926 7.588 1.00 94.00 177 LYS A CA 1
ATOM 1305 C C . LYS A 1 177 ? 10.839 13.037 8.304 1.00 94.00 177 LYS A C 1
ATOM 1307 O O . LYS A 1 177 ? 9.753 13.513 8.613 1.00 94.00 177 LYS A O 1
ATOM 1312 N N . GLY A 1 178 ? 11.146 11.759 8.542 1.00 88.06 178 GLY A N 1
ATOM 1313 C CA . GLY A 1 178 ? 10.229 10.822 9.203 1.00 88.06 178 GLY A CA 1
ATOM 1314 C C . GLY A 1 178 ? 9.043 10.380 8.338 1.00 88.06 178 GLY A C 1
ATOM 1315 O O . GLY A 1 178 ? 8.094 9.794 8.849 1.00 88.06 178 GLY A O 1
ATOM 1316 N N . VAL A 1 179 ? 9.080 10.635 7.027 1.00 90.44 179 VAL A N 1
ATOM 1317 C CA . VAL A 1 179 ? 8.027 10.235 6.087 1.00 90.44 179 VAL A CA 1
ATOM 1318 C C . VAL A 1 179 ? 8.402 8.900 5.450 1.00 90.44 179 VAL A C 1
ATOM 1320 O O . VAL A 1 179 ? 9.307 8.819 4.616 1.00 90.44 179 VAL A O 1
ATOM 1323 N N . LEU A 1 180 ? 7.684 7.841 5.821 1.00 85.75 180 LEU A N 1
ATOM 1324 C CA . LEU A 1 180 ? 7.882 6.509 5.258 1.00 85.75 180 LEU A CA 1
ATOM 1325 C C . LEU A 1 180 ? 7.063 6.327 3.975 1.00 85.75 180 LEU A C 1
ATOM 1327 O O . LEU A 1 180 ? 5.850 6.123 4.013 1.00 85.75 180 LEU A O 1
ATOM 1331 N N . VAL A 1 181 ? 7.740 6.329 2.828 1.00 84.06 181 VAL A N 1
ATOM 1332 C CA . VAL A 1 181 ? 7.109 6.093 1.523 1.00 84.06 181 VAL A CA 1
ATOM 1333 C C . VAL A 1 181 ? 7.156 4.603 1.184 1.00 84.06 181 VAL A C 1
ATOM 1335 O O . VAL A 1 181 ? 8.190 4.067 0.786 1.00 84.06 181 VAL A O 1
ATOM 1338 N N . LYS A 1 182 ? 6.018 3.915 1.319 1.00 76.88 182 LYS A N 1
ATOM 1339 C CA . LYS A 1 182 ? 5.857 2.513 0.895 1.00 76.88 182 LYS A CA 1
ATOM 1340 C C . LYS A 1 182 ? 5.403 2.454 -0.571 1.00 76.88 182 LYS A C 1
ATOM 1342 O O . LYS A 1 182 ? 4.576 3.255 -0.994 1.00 76.88 182 LYS A O 1
ATOM 1347 N N . GLY A 1 183 ? 5.922 1.501 -1.350 1.00 73.56 183 GLY A N 1
ATOM 1348 C CA . GLY A 1 183 ? 5.588 1.343 -2.781 1.00 73.56 183 GLY A CA 1
ATOM 1349 C C . GLY A 1 183 ? 6.533 2.052 -3.767 1.00 73.56 183 GLY A C 1
ATOM 1350 O O . GLY A 1 183 ? 6.273 2.057 -4.970 1.00 73.56 183 GLY A O 1
ATOM 1351 N N . GLY A 1 184 ? 7.648 2.608 -3.276 1.00 75.19 184 GLY A N 1
ATOM 1352 C CA . GLY A 1 184 ? 8.753 3.116 -4.097 1.00 75.19 184 GLY A CA 1
ATOM 1353 C C . GLY A 1 184 ? 8.407 4.347 -4.942 1.00 75.19 184 GLY A C 1
ATOM 1354 O O . GLY A 1 184 ? 7.562 5.163 -4.576 1.00 75.19 184 GLY A O 1
ATOM 1355 N N . ALA A 1 185 ? 9.075 4.471 -6.093 1.00 80.25 185 ALA A N 1
ATOM 1356 C CA . ALA A 1 185 ? 8.976 5.613 -7.008 1.00 80.25 185 ALA A CA 1
ATOM 1357 C C . ALA A 1 185 ? 7.542 5.934 -7.469 1.00 80.25 185 ALA A C 1
ATOM 1359 O O . ALA A 1 185 ? 7.173 7.097 -7.603 1.00 80.25 185 ALA A O 1
ATOM 1360 N N . LYS A 1 186 ? 6.706 4.906 -7.660 1.00 82.44 186 LYS A N 1
ATOM 1361 C CA . LYS A 1 186 ? 5.312 5.060 -8.101 1.00 82.44 186 LYS A CA 1
ATOM 1362 C C . LYS A 1 186 ? 4.478 5.853 -7.097 1.00 82.44 186 LYS A C 1
ATOM 1364 O O . LYS A 1 186 ? 3.685 6.701 -7.495 1.00 82.44 186 LYS A O 1
ATOM 1369 N N . THR A 1 187 ? 4.626 5.556 -5.807 1.00 85.00 187 THR A N 1
ATOM 1370 C CA . THR A 1 187 ? 3.898 6.269 -4.751 1.00 85.00 187 THR A CA 1
ATOM 1371 C C . THR A 1 187 ? 4.272 7.742 -4.778 1.00 85.00 187 THR A C 1
ATOM 1373 O O . THR A 1 187 ? 3.389 8.588 -4.772 1.00 85.00 187 THR A O 1
ATOM 1376 N N . LEU A 1 188 ? 5.566 8.039 -4.916 1.00 87.25 188 LEU A N 1
ATOM 1377 C CA . LEU A 1 188 ? 6.067 9.406 -4.959 1.00 87.25 188 LEU A CA 1
ATOM 1378 C C . LEU A 1 188 ? 5.504 10.206 -6.146 1.00 87.25 188 LEU A C 1
ATOM 1380 O O . LEU A 1 188 ? 5.060 11.336 -5.964 1.00 87.25 188 LEU A O 1
ATOM 1384 N N . GLU A 1 189 ? 5.460 9.615 -7.343 1.00 87.38 189 GLU A N 1
ATOM 1385 C CA . GLU A 1 189 ? 4.844 10.254 -8.513 1.00 87.38 189 GLU A CA 1
ATOM 1386 C C . GLU A 1 189 ? 3.354 10.517 -8.335 1.00 87.38 189 GLU A C 1
ATOM 1388 O O . GLU A 1 189 ? 2.870 11.582 -8.704 1.00 87.38 189 GLU A O 1
ATOM 1393 N N . ARG A 1 190 ? 2.613 9.542 -7.791 1.00 86.25 190 ARG A N 1
ATOM 1394 C CA . ARG A 1 190 ? 1.174 9.712 -7.573 1.00 86.25 190 ARG A CA 1
ATOM 1395 C C . ARG A 1 190 ? 0.928 10.826 -6.571 1.00 86.25 190 ARG A C 1
ATOM 1397 O O . ARG A 1 190 ? 0.106 11.684 -6.861 1.00 86.25 190 ARG A O 1
ATOM 1404 N N . THR A 1 191 ? 1.674 10.844 -5.465 1.00 89.25 191 THR A N 1
ATOM 1405 C CA . THR A 1 191 ? 1.606 11.903 -4.452 1.00 89.25 191 THR A CA 1
ATOM 1406 C C . THR A 1 191 ? 1.914 13.280 -5.039 1.00 89.25 191 THR A C 1
ATOM 1408 O O . THR A 1 191 ? 1.234 14.235 -4.692 1.00 89.25 191 THR A O 1
ATOM 1411 N N . ALA A 1 192 ? 2.871 13.393 -5.967 1.00 88.56 192 ALA A N 1
ATOM 1412 C CA . ALA A 1 192 ? 3.172 14.654 -6.653 1.00 88.56 192 ALA A CA 1
ATOM 1413 C C . ALA A 1 192 ? 2.021 15.181 -7.534 1.00 88.56 192 ALA A C 1
ATOM 1415 O O . ALA A 1 192 ? 2.005 16.363 -7.856 1.00 88.56 192 ALA A O 1
ATOM 1416 N N . THR A 1 193 ? 1.070 14.325 -7.917 1.00 88.19 193 THR A N 1
ATOM 1417 C CA . THR A 1 193 ? -0.125 14.688 -8.704 1.00 88.19 193 THR A CA 1
ATOM 1418 C C . THR A 1 193 ? -1.412 14.728 -7.876 1.00 88.19 193 THR A C 1
ATOM 1420 O O . THR A 1 193 ? -2.499 14.709 -8.442 1.00 88.19 193 THR A O 1
ATOM 1423 N N . VAL A 1 194 ? -1.321 14.672 -6.544 1.00 92.25 194 VAL A N 1
ATOM 1424 C CA . VAL A 1 194 ? -2.502 14.734 -5.674 1.00 92.25 194 VAL A CA 1
ATOM 1425 C C . VAL A 1 194 ? -2.945 16.185 -5.508 1.00 92.25 194 VAL A C 1
ATOM 1427 O O . VAL A 1 194 ? -2.199 16.990 -4.961 1.00 92.25 194 VAL A O 1
ATOM 1430 N N . ASP A 1 195 ? -4.188 16.474 -5.889 1.00 96.50 195 ASP A N 1
ATOM 1431 C CA . ASP A 1 195 ? -4.822 17.788 -5.685 1.00 96.50 195 ASP A CA 1
ATOM 1432 C C . ASP A 1 195 ? -5.764 17.820 -4.470 1.00 96.50 195 ASP A C 1
ATOM 1434 O O . ASP A 1 195 ? -6.076 18.878 -3.926 1.00 96.50 195 ASP A O 1
ATOM 1438 N N . HIS A 1 196 ? -6.216 16.648 -4.018 1.00 95.44 196 HIS A N 1
ATOM 1439 C CA . HIS A 1 196 ? -7.176 16.511 -2.928 1.00 95.44 196 HIS A CA 1
ATOM 1440 C C . HIS A 1 196 ? -6.686 15.507 -1.892 1.00 95.44 196 HIS A C 1
ATOM 1442 O O . HIS A 1 196 ? -6.316 14.381 -2.225 1.00 95.44 196 HIS A O 1
ATOM 1448 N N . VAL A 1 197 ? -6.741 15.901 -0.621 1.00 94.00 197 VAL A N 1
ATOM 1449 C CA . VAL A 1 197 ? -6.414 15.030 0.509 1.00 94.00 197 VAL A CA 1
ATOM 1450 C C . VAL A 1 197 ? -7.665 14.848 1.352 1.00 94.00 197 VAL A C 1
ATOM 1452 O O . VAL A 1 197 ? -8.214 15.812 1.880 1.00 94.00 197 VAL A O 1
ATOM 1455 N N . VAL A 1 198 ? -8.116 13.602 1.463 1.00 94.56 198 VAL A N 1
ATOM 1456 C CA . VAL A 1 198 ? -9.206 13.214 2.358 1.00 94.56 198 VAL A CA 1
ATOM 1457 C C . VAL A 1 198 ? -8.570 12.574 3.578 1.00 94.56 198 VAL A C 1
ATOM 1459 O O . VAL A 1 198 ? -7.844 11.587 3.458 1.00 94.56 198 VAL A O 1
ATOM 1462 N N . PHE A 1 199 ? -8.810 13.167 4.739 1.00 92.19 199 PHE A N 1
ATOM 1463 C CA . PHE A 1 199 ? -8.301 12.654 5.999 1.00 92.19 199 PHE A CA 1
ATOM 1464 C C . PHE A 1 199 ? -9.351 11.772 6.650 1.00 92.19 199 PHE A C 1
ATOM 1466 O O . PHE A 1 199 ? -10.515 12.161 6.758 1.00 92.19 199 PHE A O 1
ATOM 1473 N N . ASP A 1 200 ? -8.916 10.612 7.129 1.00 88.38 200 ASP A N 1
ATOM 1474 C CA . ASP A 1 200 ? -9.689 9.906 8.134 1.00 88.38 200 ASP A CA 1
ATOM 1475 C C . ASP A 1 200 ? -9.708 10.734 9.428 1.00 88.38 200 ASP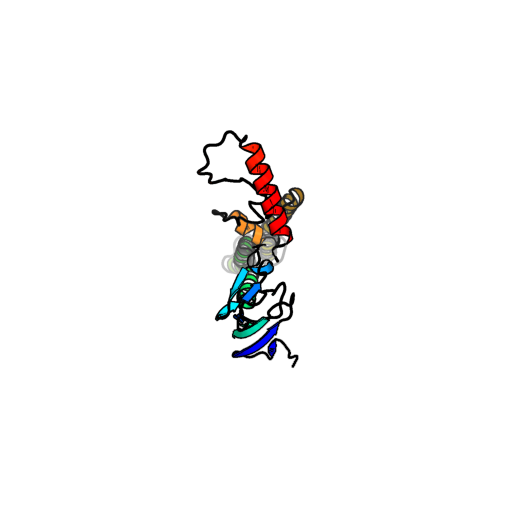 A C 1
ATOM 1477 O O . ASP A 1 200 ? -8.764 11.462 9.747 1.00 88.38 200 ASP A O 1
ATOM 1481 N N . LYS A 1 201 ? -10.806 10.675 10.174 1.00 89.50 201 LYS A N 1
ATOM 1482 C CA . LYS A 1 201 ? -10.944 11.448 11.408 1.00 89.50 201 LYS A CA 1
ATOM 1483 C C . LYS A 1 201 ? -10.236 10.736 12.552 1.00 89.50 201 LYS A C 1
ATOM 1485 O O . LYS A 1 201 ? -9.367 11.318 13.202 1.00 89.50 201 LYS A O 1
ATOM 1490 N N . THR A 1 202 ? -10.632 9.498 12.826 1.00 81.62 202 THR A N 1
ATOM 1491 C CA . THR A 1 202 ? -10.243 8.788 14.047 1.00 81.62 202 THR A CA 1
ATOM 1492 C C . THR A 1 202 ? -8.861 8.166 13.878 1.00 81.62 202 THR A C 1
ATOM 1494 O O . THR A 1 202 ? -8.617 7.446 12.926 1.00 81.62 202 THR A O 1
ATOM 1497 N N . GLY A 1 203 ? -7.917 8.469 14.770 1.00 81.44 203 GLY A N 1
ATOM 1498 C CA . GLY A 1 203 ? -6.544 7.946 14.685 1.00 81.44 203 GLY A CA 1
ATOM 1499 C C . GLY A 1 203 ? -5.630 8.671 13.685 1.00 81.44 203 GLY A C 1
ATOM 1500 O O . GLY A 1 203 ? -4.424 8.433 13.698 1.00 81.44 203 GLY A O 1
ATOM 1501 N N . THR A 1 204 ? -6.171 9.579 12.861 1.00 88.38 204 THR A N 1
ATOM 1502 C CA . THR A 1 204 ? -5.392 10.463 11.971 1.00 88.38 204 THR A CA 1
ATOM 1503 C C . THR A 1 204 ? -5.499 11.927 12.403 1.00 88.38 204 THR A C 1
ATOM 1505 O O . THR A 1 204 ? -4.490 12.532 12.757 1.00 88.38 204 THR A O 1
ATOM 1508 N N . LEU A 1 205 ? -6.707 12.508 12.413 1.00 91.75 205 LEU A N 1
ATOM 1509 C CA . LEU A 1 205 ? -6.928 13.872 12.921 1.00 91.75 205 LEU A CA 1
ATOM 1510 C C . LEU A 1 205 ? -7.131 13.902 14.439 1.00 91.75 205 LEU A C 1
ATOM 1512 O O . LEU A 1 205 ? -6.825 14.899 15.090 1.00 91.75 205 LEU A O 1
ATOM 1516 N N . THR A 1 206 ? -7.663 12.820 15.005 1.00 87.94 206 THR A N 1
ATOM 1517 C CA . THR A 1 206 ? -7.851 12.651 16.448 1.00 87.94 206 THR A CA 1
ATOM 1518 C C . THR A 1 206 ? -6.980 11.518 16.975 1.00 87.94 206 THR A C 1
ATOM 1520 O O . THR A 1 206 ? -6.563 10.632 16.236 1.00 87.94 206 THR A O 1
ATOM 1523 N N . THR A 1 207 ? -6.725 11.511 18.281 1.00 86.06 207 THR A N 1
ATOM 1524 C CA . THR A 1 207 ? -5.894 10.487 18.933 1.00 86.06 207 THR A CA 1
ATOM 1525 C C . THR A 1 207 ? -6.599 9.139 19.106 1.00 86.06 207 THR A C 1
ATOM 1527 O O . THR A 1 207 ? -5.982 8.205 19.604 1.00 86.06 207 THR A O 1
ATOM 1530 N N . GLY A 1 208 ? -7.892 9.034 18.772 1.00 81.56 208 GLY A N 1
ATOM 1531 C CA . GLY A 1 208 ? -8.715 7.842 19.028 1.00 81.56 208 GLY A CA 1
ATOM 1532 C C . GLY A 1 208 ? -9.075 7.613 20.504 1.00 81.56 208 GLY A C 1
ATOM 1533 O O . GLY A 1 208 ? -9.970 6.828 20.796 1.00 81.56 208 GLY A O 1
ATOM 1534 N N . ASN A 1 209 ? -8.445 8.340 21.431 1.00 81.25 209 ASN A N 1
ATOM 1535 C CA . ASN A 1 209 ? -8.721 8.254 22.861 1.00 81.25 209 ASN A CA 1
ATOM 1536 C C . ASN A 1 209 ? -9.889 9.170 23.225 1.00 81.25 209 ASN A C 1
ATOM 1538 O O . ASN A 1 209 ? -9.747 10.398 23.237 1.00 81.25 209 ASN A O 1
ATOM 1542 N N . LEU A 1 210 ? -11.035 8.569 23.537 1.00 82.19 210 LEU A N 1
ATOM 1543 C CA . LEU A 1 210 ? -12.191 9.302 24.035 1.00 82.19 210 LEU A CA 1
ATOM 1544 C C . LEU A 1 210 ? -11.888 9.855 25.428 1.00 82.19 210 LEU A C 1
ATOM 1546 O O . LEU A 1 210 ? -11.338 9.171 26.289 1.00 82.19 210 LEU A O 1
ATOM 1550 N N . LYS A 1 211 ? -12.239 11.121 25.635 1.00 85.06 211 LYS A N 1
ATOM 1551 C CA . LYS A 1 211 ? -12.165 11.791 26.931 1.00 85.06 211 LYS A CA 1
ATOM 1552 C C . LYS A 1 211 ? -13.492 12.480 27.182 1.00 85.06 211 LYS A C 1
ATOM 1554 O O . LYS A 1 211 ? -14.066 13.050 26.251 1.00 85.06 211 LYS A O 1
ATOM 1559 N N . LEU A 1 212 ? -13.948 12.445 28.432 1.00 87.69 212 LEU A N 1
ATOM 1560 C CA . LEU A 1 212 ? -15.098 13.231 28.852 1.00 87.69 212 LEU A CA 1
ATOM 1561 C C . LEU A 1 212 ? -14.801 14.709 28.579 1.00 87.69 212 LEU A C 1
ATOM 1563 O O . LEU A 1 212 ? -13.819 15.249 29.087 1.00 87.69 212 LEU A O 1
ATOM 1567 N N . LYS A 1 213 ? -15.614 15.328 27.721 1.00 89.12 213 LYS A N 1
ATOM 1568 C CA . LYS A 1 213 ? -15.425 16.718 27.296 1.00 89.12 213 LYS A CA 1
ATOM 1569 C C . LYS A 1 213 ? -16.245 17.689 28.137 1.00 89.12 213 LYS A C 1
ATOM 1571 O O . LYS A 1 213 ? -15.738 18.749 28.479 1.00 89.12 213 LYS A O 1
ATOM 1576 N N . ASP A 1 214 ? -17.502 17.348 28.399 1.00 86.88 214 ASP A N 1
ATOM 1577 C CA . ASP A 1 214 ? -18.462 18.236 29.047 1.00 86.88 214 ASP A CA 1
ATOM 1578 C C . ASP A 1 214 ? -19.566 17.423 29.739 1.00 86.88 214 ASP A C 1
ATOM 1580 O O . ASP A 1 214 ? -19.851 16.296 29.325 1.00 86.88 214 ASP A O 1
ATOM 1584 N N . ILE A 1 215 ? -20.172 17.999 30.778 1.00 84.56 215 ILE A N 1
ATOM 1585 C CA . ILE A 1 215 ? -21.300 17.427 31.522 1.00 84.56 215 ILE A CA 1
ATOM 1586 C C . ILE A 1 215 ? -22.421 18.466 31.542 1.00 84.56 215 ILE A C 1
ATOM 1588 O O . ILE A 1 215 ? -22.311 19.500 32.202 1.00 84.56 215 ILE A O 1
ATOM 1592 N N . GLN A 1 216 ? -23.526 18.165 30.860 1.00 83.19 216 GLN A N 1
ATOM 1593 C CA . GLN A 1 216 ? -24.723 19.007 30.865 1.00 83.19 216 GLN A CA 1
ATOM 1594 C C . GLN A 1 216 ? -25.778 18.399 31.784 1.00 83.19 216 GLN A C 1
ATOM 1596 O O . GLN A 1 216 ? -26.307 17.321 31.518 1.00 83.19 216 GLN A O 1
ATOM 1601 N N . ILE A 1 217 ? -26.068 19.098 32.881 1.00 80.44 217 ILE A N 1
ATOM 1602 C CA . ILE A 1 217 ? -27.088 18.700 33.850 1.00 80.44 217 ILE A CA 1
ATOM 1603 C C . ILE A 1 217 ? -28.371 19.455 33.514 1.00 80.44 217 ILE A C 1
ATOM 1605 O O . ILE A 1 217 ? -28.441 20.674 33.667 1.00 80.44 217 ILE A O 1
ATOM 1609 N N . PHE A 1 218 ? -29.398 18.732 33.079 1.00 77.44 218 PHE A N 1
ATOM 1610 C CA . PHE A 1 218 ? -30.732 19.294 32.894 1.00 77.44 218 PHE A CA 1
ATOM 1611 C C . PHE A 1 218 ? -31.460 19.303 34.245 1.00 77.44 218 PHE A C 1
ATOM 1613 O O . PHE A 1 218 ? -32.111 18.332 34.616 1.00 77.44 218 PHE A O 1
ATOM 1620 N N . SER A 1 219 ? -31.304 20.386 35.010 1.00 68.75 219 SER A N 1
ATOM 1621 C CA . SER A 1 219 ? -32.034 20.610 36.264 1.00 68.75 219 SER A CA 1
ATOM 1622 C C . SER A 1 219 ? -33.224 21.544 36.030 1.00 68.75 219 SER A C 1
ATOM 1624 O O . SER A 1 219 ? -33.052 22.635 35.496 1.00 68.75 219 SER A O 1
ATOM 1626 N N . GLY A 1 220 ? -34.418 21.137 36.471 1.00 59.19 220 GLY A N 1
ATOM 1627 C CA . GLY A 1 220 ? -35.547 22.040 36.739 1.00 59.19 220 GLY A CA 1
ATOM 1628 C C . GLY A 1 220 ? -35.586 22.539 38.191 1.00 59.19 220 GLY A C 1
ATOM 1629 O O . GLY A 1 220 ? -36.576 23.130 38.603 1.00 59.19 220 GLY A O 1
ATOM 1630 N N . ALA A 1 221 ? -34.555 22.258 38.991 1.00 51.44 221 ALA A N 1
ATOM 1631 C CA . ALA A 1 221 ? -34.484 22.642 40.393 1.00 51.44 221 ALA A CA 1
ATOM 1632 C C . ALA A 1 221 ? -33.704 23.953 40.545 1.00 51.44 221 ALA A C 1
ATOM 1634 O O . ALA A 1 221 ? -32.473 23.981 40.480 1.00 51.44 221 ALA A O 1
ATOM 1635 N N . GLU A 1 222 ? -34.462 25.028 40.750 1.00 50.34 222 GLU A N 1
ATOM 1636 C CA . GLU A 1 222 ? -34.027 26.280 41.365 1.00 50.34 222 GLU A CA 1
ATOM 1637 C C . GLU A 1 222 ? -33.504 25.975 42.778 1.00 50.34 222 GLU A C 1
ATOM 1639 O O . GLU A 1 222 ? -34.261 25.873 43.739 1.00 50.34 222 GLU A O 1
ATOM 1644 N N . GLY A 1 223 ? -32.201 25.752 42.909 1.00 56.16 223 GLY A N 1
ATOM 1645 C CA . GLY A 1 223 ? -31.562 25.539 44.200 1.00 56.16 223 GLY A CA 1
ATOM 1646 C C . GLY A 1 223 ? -30.100 25.938 44.131 1.00 56.16 223 GLY A C 1
ATOM 1647 O O . GLY A 1 223 ? -29.386 25.494 43.235 1.00 56.16 223 GLY A O 1
ATOM 1648 N N . GLU A 1 224 ? -29.676 26.776 45.078 1.00 54.50 224 GLU A N 1
ATOM 1649 C CA . GLU A 1 224 ? -28.346 27.386 45.260 1.00 54.50 224 GLU A CA 1
ATOM 1650 C C . GLU A 1 224 ? -27.197 26.385 45.516 1.00 54.50 224 GLU A C 1
ATOM 1652 O O . GLU A 1 224 ? -26.226 26.702 46.200 1.00 54.50 224 GLU A O 1
ATOM 1657 N N . ASN A 1 225 ? -27.251 25.170 44.973 1.00 56.66 225 ASN A N 1
ATOM 1658 C CA . ASN A 1 225 ? -26.086 24.297 44.987 1.00 56.66 225 ASN A CA 1
ATOM 1659 C C . ASN A 1 225 ? -25.103 24.787 43.923 1.00 56.66 225 ASN A C 1
ATOM 1661 O O . ASN A 1 225 ? -25.447 24.912 42.744 1.00 56.66 225 ASN A O 1
ATOM 1665 N N . SER A 1 226 ? -23.868 25.065 44.345 1.00 63.25 226 SER A N 1
ATOM 1666 C CA . SER A 1 226 ? -22.768 25.418 43.450 1.00 63.25 226 SER A CA 1
ATOM 1667 C C . SER A 1 226 ? -22.706 24.403 42.308 1.00 63.25 226 SER A C 1
ATOM 1669 O O . SER A 1 226 ? -22.522 23.210 42.543 1.00 63.25 226 SER A O 1
ATOM 1671 N N . SER A 1 227 ? -22.862 24.870 41.067 1.00 68.31 227 SER A N 1
ATOM 1672 C CA . SER A 1 227 ? -22.846 24.049 39.842 1.00 68.31 227 SER A CA 1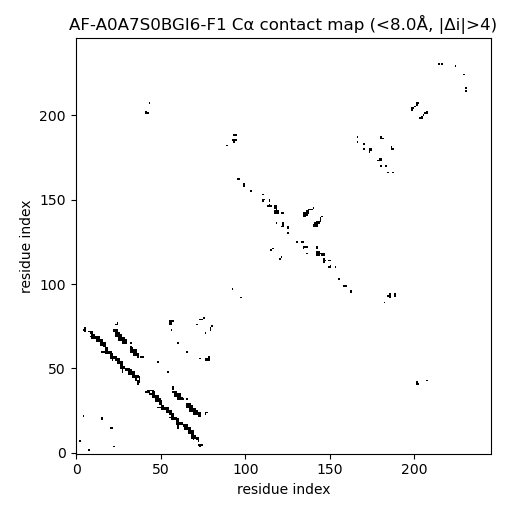
ATOM 1673 C C . SER A 1 227 ? -21.707 23.013 39.783 1.00 68.31 227 SER A C 1
ATOM 1675 O O . SER A 1 227 ? -21.876 21.941 39.201 1.00 68.31 227 SER A O 1
ATOM 1677 N N . SER A 1 228 ? -20.577 23.286 40.443 1.00 73.12 228 SER A N 1
ATOM 1678 C CA . SER A 1 228 ? -19.437 22.375 40.580 1.00 73.12 228 SER A CA 1
ATOM 1679 C C . SER A 1 228 ? -19.709 21.130 41.438 1.00 73.12 228 SER A C 1
ATOM 1681 O O . SER A 1 228 ? -19.224 20.047 41.110 1.00 73.12 228 SER A O 1
ATOM 1683 N N . GLU A 1 229 ? -20.480 21.244 42.521 1.00 79.62 229 GLU A N 1
ATOM 1684 C CA . GLU A 1 229 ? -20.792 20.118 43.412 1.00 79.62 229 GLU A CA 1
ATOM 1685 C C . GLU A 1 229 ? -21.747 19.136 42.736 1.00 79.62 229 GLU A C 1
ATOM 1687 O O . GLU A 1 229 ? -21.534 17.925 42.792 1.00 79.62 229 GLU A O 1
ATOM 1692 N N . LEU A 1 230 ? -22.741 19.659 42.012 1.00 80.44 230 LEU A N 1
ATOM 1693 C CA . LEU A 1 230 ? -23.669 18.852 41.219 1.00 80.44 230 LEU A CA 1
ATOM 1694 C C . LEU A 1 230 ? -22.946 18.091 40.101 1.00 80.44 230 LEU A C 1
ATOM 1696 O O . LEU A 1 230 ? -23.227 16.914 39.887 1.00 80.44 230 LEU A O 1
ATOM 1700 N N . GLN A 1 231 ? -21.984 18.725 39.421 1.00 82.69 231 GLN A N 1
ATOM 1701 C CA . GLN A 1 23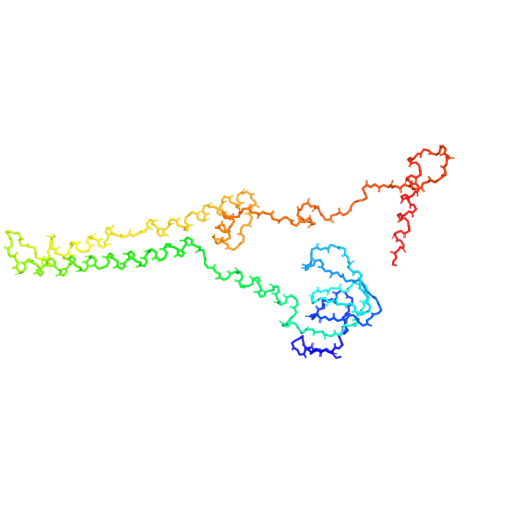1 ? -21.154 18.055 38.413 1.00 82.69 231 GLN A CA 1
ATOM 1702 C C . GLN A 1 231 ? -20.274 16.958 39.014 1.00 82.69 231 GLN A C 1
ATOM 1704 O O . GLN A 1 231 ? -20.180 15.874 38.441 1.00 82.69 231 GLN A O 1
ATOM 1709 N N . SER A 1 232 ? -19.663 17.205 40.175 1.00 85.12 232 SER A N 1
ATOM 1710 C CA . SER A 1 232 ? -18.848 16.207 40.878 1.00 85.12 232 SER A CA 1
ATOM 1711 C C . SER A 1 232 ? -19.681 15.000 41.330 1.00 85.12 232 SER A C 1
ATOM 1713 O O . SER A 1 232 ? -19.306 13.845 41.101 1.00 85.12 232 SER A O 1
ATOM 1715 N N . TRP A 1 233 ? -20.860 15.251 41.907 1.00 85.25 233 TRP A N 1
ATOM 1716 C CA . TRP A 1 233 ? -21.803 14.203 42.292 1.00 85.25 233 TRP A CA 1
ATOM 1717 C C . TRP A 1 233 ? -22.299 13.394 41.083 1.00 85.25 233 TRP A C 1
ATOM 1719 O O . TRP A 1 233 ? -22.291 12.162 41.116 1.00 85.25 233 TRP A O 1
ATOM 1729 N N . ALA A 1 234 ? -22.666 14.064 39.987 1.00 86.00 234 ALA A N 1
ATOM 1730 C CA . ALA A 1 234 ? -23.103 13.397 38.763 1.00 86.00 234 ALA A CA 1
ATOM 1731 C C . ALA A 1 234 ? -21.987 12.530 38.159 1.00 86.00 234 ALA A C 1
ATOM 1733 O O . ALA A 1 234 ? -22.229 11.380 37.801 1.00 86.00 234 ALA A O 1
ATOM 1734 N N . LEU A 1 235 ? -20.755 13.049 38.097 1.00 88.31 235 LEU A N 1
ATOM 1735 C CA . LEU A 1 235 ? -19.611 12.321 37.550 1.00 88.31 235 LEU A CA 1
ATOM 1736 C C . LEU A 1 235 ? -19.253 11.092 38.391 1.00 88.31 235 LEU A C 1
ATOM 1738 O O . LEU A 1 235 ? -19.023 10.022 37.837 1.00 88.31 235 LEU A O 1
ATOM 1742 N N . SER A 1 236 ? -19.211 11.233 39.717 1.00 88.50 236 SER A N 1
ATOM 1743 C CA . SER A 1 236 ? -18.913 10.121 40.633 1.00 88.50 236 SER A CA 1
ATOM 1744 C C . SER A 1 236 ? -19.983 9.029 40.590 1.00 88.50 236 SER A C 1
ATOM 1746 O O . SER A 1 236 ? -19.642 7.848 40.542 1.00 88.50 236 SER A O 1
ATOM 1748 N N . THR A 1 237 ? -21.260 9.409 40.525 1.00 86.88 237 THR A N 1
ATOM 1749 C CA . THR A 1 237 ? -22.375 8.460 40.392 1.00 86.88 237 THR A CA 1
ATOM 1750 C C . THR A 1 237 ? -22.332 7.741 39.042 1.00 86.88 237 THR A C 1
ATOM 1752 O O . THR A 1 237 ? -22.419 6.516 38.996 1.00 86.88 237 THR A O 1
ATOM 1755 N N . ALA A 1 238 ? -22.137 8.480 37.943 1.00 87.06 238 ALA A N 1
ATOM 1756 C CA . ALA A 1 238 ? -22.028 7.902 36.605 1.00 87.06 238 ALA A CA 1
ATOM 1757 C C . ALA A 1 238 ? -20.819 6.963 36.484 1.00 87.06 238 ALA A C 1
ATOM 1759 O O . ALA A 1 238 ? -20.953 5.860 35.967 1.00 87.06 238 ALA A O 1
ATOM 1760 N N . ALA A 1 239 ? -19.657 7.354 37.017 1.00 87.62 239 ALA A N 1
ATOM 1761 C CA . ALA A 1 239 ? -18.460 6.517 37.009 1.00 87.62 239 ALA A CA 1
ATOM 1762 C C . ALA A 1 239 ? -18.652 5.211 37.797 1.00 87.62 239 ALA A C 1
ATOM 1764 O O . ALA A 1 239 ? -18.187 4.164 37.351 1.00 87.62 239 ALA A O 1
ATOM 1765 N N . ALA A 1 240 ? -19.343 5.255 38.941 1.00 88.25 240 ALA A N 1
ATOM 1766 C CA . ALA A 1 240 ? -19.642 4.063 39.731 1.00 88.25 240 ALA A CA 1
ATOM 1767 C C . ALA A 1 240 ? -20.606 3.107 39.006 1.00 88.25 240 ALA A C 1
ATOM 1769 O O . ALA A 1 240 ? -20.411 1.896 39.051 1.00 88.25 240 ALA A O 1
ATOM 1770 N N . LEU A 1 241 ? -21.618 3.644 38.315 1.00 87.44 241 LEU A N 1
ATOM 1771 C CA . LEU A 1 241 ? -22.552 2.844 37.520 1.00 87.44 241 LEU A CA 1
ATOM 1772 C C . LEU A 1 241 ? -21.873 2.224 36.296 1.00 87.44 241 LEU A C 1
ATOM 1774 O O . LEU A 1 241 ? -22.023 1.030 36.078 1.00 87.44 241 LEU A O 1
ATOM 1778 N N . GLU A 1 242 ? -21.085 2.994 35.544 1.00 82.69 242 GLU A N 1
ATOM 1779 C CA . GLU A 1 242 ? -20.347 2.511 34.365 1.00 82.69 242 GLU A CA 1
ATOM 1780 C C . GLU A 1 242 ? -19.302 1.448 34.723 1.00 82.69 242 GLU A C 1
ATOM 1782 O O . GLU A 1 242 ? -19.123 0.479 33.995 1.00 82.69 242 GLU A O 1
ATOM 1787 N N . GLN A 1 243 ? -18.647 1.554 35.885 1.00 78.81 243 GLN A N 1
ATOM 1788 C CA . GLN A 1 243 ? -17.742 0.499 36.359 1.00 78.81 243 GLN A CA 1
ATOM 1789 C C . GLN A 1 243 ? -18.444 -0.842 36.605 1.00 78.81 243 GLN A C 1
ATOM 1791 O O . GLN A 1 243 ? -17.765 -1.857 36.762 1.00 78.81 243 GLN A O 1
ATOM 1796 N N . HIS A 1 244 ? -19.769 -0.852 36.737 1.00 72.62 244 HIS A N 1
ATOM 1797 C CA . HIS A 1 244 ? -20.577 -2.048 36.981 1.00 72.62 244 HIS A CA 1
ATOM 1798 C C . HIS A 1 244 ? -21.587 -2.307 35.852 1.00 72.62 244 HIS A C 1
ATOM 1800 O O . HIS A 1 244 ? -22.353 -3.268 35.934 1.00 72.62 244 HIS A O 1
ATOM 1806 N N . ALA A 1 245 ? -21.580 -1.478 34.804 1.00 56.25 245 ALA A N 1
ATOM 1807 C CA . ALA A 1 245 ? -22.332 -1.682 33.580 1.00 56.25 245 ALA A CA 1
ATOM 1808 C C . ALA A 1 245 ? -21.569 -2.710 32.738 1.00 56.25 245 ALA A C 1
ATOM 1810 O O . ALA A 1 245 ? -20.623 -2.388 32.021 1.00 56.25 245 ALA A O 1
ATOM 1811 N N . VAL A 1 246 ? -21.943 -3.970 32.942 1.00 45.66 246 VAL A N 1
ATOM 1812 C CA . VAL A 1 246 ? -21.521 -5.131 32.151 1.00 45.66 246 VAL A CA 1
ATOM 1813 C C . VAL A 1 246 ? -22.525 -5.347 31.030 1.00 45.66 246 VAL A C 1
ATOM 1815 O O . VAL A 1 246 ? -23.740 -5.323 31.337 1.00 45.66 246 VAL A O 1
#

Secondary structure (DSSP, 8-state):
----GGG--TT-EEEE-TTPPP-SEEEE-SSEEEEE-HHHH---SPEEEETT-EE-TT-EESSS-EEEEEEE-GGGSHHHHHHHHHHHHH-PPPHHHHHHHHHHHHHHHHHHHHHHHHHHHHHHHHHHS--SS---SSSTTSHHHHHHHHHHHT--HHHHHHHHHHHHHHHHHHHHTT---TTTHHHHHHHHT----PPPTBTTTB-S------------------HHHHHHHHHHHHHHHHTT--

InterPro domains:
  IPR001757 P-type ATPase [TIGR01494] (2-222)
  IPR008250 P-type ATPase, A domain superfamily [SSF81653] (2-86)
  IPR018303 P-type ATPase, phosphorylation site [PS00154] (200-206)
  IPR023214 HAD superfamily [G3DSA:3.40.50.1000] (189-208)
  IPR023299 P-type ATPase, cytoplasmic domain N [G3DSA:3.40.1110.10] (209-244)
  IPR051949 Cation Transport P-type ATPase [PTHR43079] (2-244)
  IPR059000 P-type ATPase, A domain [PF00122] (1-86)

Radius of gyration: 35.4 Å; Cα contacts (8 Å, |Δi|>4): 282; chains: 1; bounding box: 76×58×103 Å

Nearest PDB structures (foldseek):
  4umw-assembly1_A  TM=8.362E-01  e=1.716E-11  Shigella sonnei
  2voy-assembly1_F  TM=9.508E-01  e=1.711E-08  Archaeoglobus fulgidus
  7r0i-assembly1_A  TM=4.915E-01  e=4.137E-10  Archaeoglobus fulgidus
  7xun-assembly1_A  TM=5.223E-01  e=1.148E-09  Homo sapiens
  7xum-assembly1_A  TM=5.197E-01  e=3.383E-09  Homo sapiens

Mean predicted aligned error: 13.69 Å